Protein AF-A0A6L6C027-F1 (afdb_monomer_lite)

Structure (mmCIF, N/CA/C/O backbone):
data_AF-A0A6L6C027-F1
#
_entry.id   AF-A0A6L6C027-F1
#
loop_
_atom_site.group_PDB
_atom_site.id
_atom_site.type_symbol
_atom_site.label_atom_id
_atom_site.label_alt_id
_atom_site.label_comp_id
_atom_site.label_asym_id
_atom_site.label_entity_id
_atom_site.label_seq_id
_atom_site.pdbx_PDB_ins_code
_atom_site.Cartn_x
_atom_site.Cartn_y
_atom_site.Cartn_z
_atom_site.occupancy
_atom_site.B_iso_or_equiv
_atom_site.auth_seq_id
_atom_site.auth_comp_id
_atom_site.auth_asym_id
_atom_site.auth_atom_id
_atom_site.pdbx_PDB_model_num
ATOM 1 N N . MET A 1 1 ? -13.500 35.083 11.588 1.00 41.56 1 MET A N 1
ATOM 2 C CA . MET A 1 1 ? -12.370 34.279 12.114 1.00 41.56 1 MET A CA 1
ATOM 3 C C . MET A 1 1 ? -12.881 33.233 13.126 1.00 41.56 1 MET A C 1
ATOM 5 O O . MET A 1 1 ? -12.477 33.241 14.279 1.00 41.56 1 MET A O 1
ATOM 9 N N . HIS A 1 2 ? -13.824 32.365 12.718 1.00 42.25 2 HIS A N 1
ATOM 10 C CA . HIS A 1 2 ? -14.551 31.454 13.632 1.00 42.25 2 HIS A CA 1
ATOM 11 C C . HIS A 1 2 ? -14.808 30.037 13.065 1.00 42.25 2 HIS A C 1
ATOM 13 O O . HIS A 1 2 ? -15.575 29.284 13.647 1.00 42.25 2 HIS A O 1
ATOM 19 N N . SER A 1 3 ? -14.167 29.656 11.950 1.00 50.12 3 SER A N 1
ATOM 20 C CA . SER A 1 3 ? -14.476 28.407 11.220 1.00 50.12 3 SER A CA 1
ATOM 21 C C . SER A 1 3 ? -13.482 27.258 11.442 1.00 50.12 3 SER A C 1
ATOM 23 O O . SER A 1 3 ? -13.809 26.115 11.174 1.00 50.12 3 SER A O 1
ATOM 25 N N . THR A 1 4 ? -12.265 27.511 11.931 1.00 47.22 4 THR A N 1
ATOM 26 C CA . THR A 1 4 ? -11.200 26.482 11.962 1.00 47.22 4 THR A CA 1
ATOM 27 C C . THR A 1 4 ? -11.317 25.487 13.123 1.00 47.22 4 THR A C 1
ATOM 29 O O . THR A 1 4 ? -10.720 24.408 13.089 1.00 47.22 4 THR A O 1
ATOM 32 N N . ARG A 1 5 ? -12.088 25.831 14.165 1.00 48.97 5 ARG A N 1
ATOM 33 C CA . ARG A 1 5 ? -12.248 24.998 15.368 1.00 48.97 5 ARG A CA 1
ATOM 34 C C . ARG A 1 5 ? -13.194 23.811 15.175 1.00 48.97 5 ARG A C 1
ATOM 36 O O . ARG A 1 5 ? -12.961 22.787 15.814 1.00 48.97 5 ARG A O 1
ATOM 43 N N . SER A 1 6 ? -14.222 23.917 14.325 1.00 54.50 6 SER A N 1
ATOM 44 C CA . SER A 1 6 ? -15.095 22.770 14.019 1.00 54.50 6 SER A CA 1
ATOM 45 C C . SER A 1 6 ? -14.362 21.757 13.148 1.00 54.50 6 SER A C 1
ATOM 47 O O . SER A 1 6 ? -14.307 20.592 13.513 1.00 54.50 6 SER A O 1
ATOM 49 N N . ASP A 1 7 ? -13.668 22.211 12.100 1.00 54.50 7 ASP A N 1
ATOM 50 C CA . ASP A 1 7 ? -13.011 21.325 11.127 1.00 54.50 7 ASP A CA 1
ATOM 51 C C . ASP A 1 7 ? -11.933 20.435 11.763 1.00 54.50 7 ASP A C 1
ATOM 53 O O . ASP A 1 7 ? -11.817 19.247 11.459 1.00 54.50 7 ASP A O 1
ATOM 57 N N . THR A 1 8 ? -11.164 20.993 12.703 1.00 52.53 8 THR A N 1
ATOM 58 C CA . THR A 1 8 ? -10.132 20.239 13.433 1.00 52.53 8 THR A CA 1
ATOM 59 C C . THR A 1 8 ? -10.760 19.202 14.365 1.00 52.53 8 THR A C 1
ATOM 61 O O . THR A 1 8 ? -10.280 18.071 14.456 1.00 52.53 8 THR A O 1
ATOM 64 N N . ARG A 1 9 ? -11.857 19.557 15.044 1.00 50.53 9 ARG A N 1
ATOM 65 C CA . ARG A 1 9 ? -12.589 18.638 15.923 1.00 50.53 9 ARG A CA 1
ATOM 66 C C . ARG A 1 9 ? -13.281 17.533 15.136 1.00 50.53 9 ARG A C 1
ATOM 68 O O . ARG A 1 9 ? -13.176 16.382 15.543 1.00 50.53 9 ARG A O 1
ATOM 75 N N . ASP A 1 10 ? -13.884 17.839 13.997 1.00 51.81 10 ASP A N 1
ATOM 76 C CA . ASP A 1 10 ? -14.548 16.861 13.130 1.00 51.81 10 ASP A CA 1
ATOM 77 C C . ASP A 1 10 ? -13.537 15.897 12.487 1.00 51.81 10 ASP A C 1
ATOM 79 O O . ASP A 1 10 ? -13.780 14.688 12.412 1.00 51.81 10 ASP A O 1
ATOM 83 N N . PHE A 1 11 ? -12.343 16.391 12.135 1.00 55.56 11 PHE A N 1
ATOM 84 C CA . PHE A 1 11 ? -11.210 15.560 11.719 1.00 55.56 11 PHE A CA 1
ATOM 85 C C . PHE A 1 11 ? -10.722 14.627 12.843 1.00 55.56 11 PHE A C 1
ATOM 87 O O . PHE A 1 11 ? -10.539 13.432 12.608 1.00 55.56 11 PHE A O 1
ATOM 94 N N . ILE A 1 12 ? -10.560 15.131 14.074 1.00 54.44 12 ILE A N 1
ATOM 95 C CA . ILE A 1 12 ? -10.152 14.326 15.246 1.00 54.44 12 ILE A CA 1
ATOM 96 C C . ILE A 1 12 ? -11.221 13.283 15.603 1.00 54.44 12 ILE A C 1
ATOM 98 O O . ILE A 1 12 ? -10.906 12.138 15.940 1.00 54.44 12 ILE A O 1
ATOM 102 N N . LEU A 1 13 ? -12.495 13.671 15.539 1.00 52.34 13 LEU A N 1
ATOM 103 C CA . LEU A 1 13 ? -13.632 12.812 15.851 1.00 52.34 13 LEU A CA 1
ATOM 104 C C . LEU A 1 13 ? -13.954 11.836 14.718 1.00 52.34 13 LEU A C 1
ATOM 106 O O . LEU A 1 13 ? -14.661 10.851 14.959 1.00 52.34 13 LEU A O 1
ATOM 110 N N . MET A 1 14 ? -13.388 12.039 13.520 1.00 55.97 14 MET A N 1
ATOM 111 C CA . MET A 1 14 ? -13.636 11.207 12.341 1.00 55.97 14 MET A CA 1
ATOM 112 C C . MET A 1 14 ? -15.150 11.071 12.068 1.00 55.97 14 MET A C 1
ATOM 114 O O . MET A 1 14 ? -15.641 10.002 11.694 1.00 55.97 14 MET A O 1
ATOM 118 N N . ALA A 1 15 ? -15.906 12.140 12.322 1.00 48.41 15 ALA A N 1
ATOM 119 C CA . ALA A 1 15 ? -17.362 12.179 12.255 1.00 48.41 15 ALA A CA 1
ATOM 120 C C . ALA A 1 15 ? -17.793 13.405 11.442 1.00 48.41 15 ALA A C 1
ATOM 122 O O . ALA A 1 15 ? -17.259 14.489 11.642 1.00 48.41 15 ALA A O 1
ATOM 123 N N . GLY A 1 16 ? -18.707 13.215 10.487 1.00 45.06 16 GLY A N 1
ATOM 124 C CA . GLY A 1 16 ? -19.253 14.310 9.687 1.00 45.06 16 GLY A CA 1
ATOM 125 C C . GLY A 1 16 ? -20.405 15.053 10.378 1.00 45.06 16 GLY A C 1
ATOM 126 O O . GLY A 1 16 ? -21.041 14.479 11.267 1.00 45.06 16 GLY A O 1
ATOM 127 N N . PRO A 1 17 ? -20.706 16.290 9.935 1.00 38.91 17 PRO A N 1
ATOM 128 C CA . PRO A 1 17 ? -21.705 17.170 10.552 1.00 38.91 17 PRO A CA 1
ATOM 129 C C . PRO A 1 17 ? -23.156 16.645 10.498 1.00 38.91 17 PRO A C 1
ATOM 131 O O . PRO A 1 17 ? -23.936 16.969 11.386 1.00 38.91 17 PRO A O 1
ATOM 134 N N . ASP A 1 18 ? -23.504 15.768 9.546 1.00 41.94 18 ASP A N 1
ATOM 135 C CA . ASP A 1 18 ? -24.876 15.246 9.355 1.00 41.94 18 ASP A CA 1
ATOM 136 C C . ASP A 1 18 ? -25.069 13.776 9.802 1.00 41.94 18 ASP A C 1
ATOM 138 O O . ASP A 1 18 ? -25.972 13.074 9.342 1.00 41.94 18 ASP A O 1
ATOM 142 N N . GLY A 1 19 ? -24.208 13.255 10.682 1.00 45.62 19 GLY A N 1
ATOM 143 C CA . GLY A 1 19 ? -24.242 11.853 11.127 1.00 45.62 19 GLY A CA 1
ATOM 144 C C . GLY A 1 19 ? -23.158 10.968 10.488 1.00 45.62 19 GLY A C 1
ATOM 145 O O . GLY A 1 19 ? -22.244 11.461 9.824 1.00 45.62 19 GLY A O 1
ATOM 146 N N . PRO A 1 20 ? -23.170 9.637 10.728 1.00 40.03 20 PRO A N 1
ATOM 147 C CA . PRO A 1 20 ? -21.962 8.818 10.746 1.00 40.03 20 PRO A CA 1
ATOM 148 C C . PRO A 1 20 ? -21.551 8.371 9.338 1.00 40.03 20 PRO A C 1
ATOM 150 O O . PRO A 1 20 ? -21.636 7.198 8.976 1.00 40.03 20 PRO A O 1
ATOM 153 N N . ARG A 1 21 ? -21.039 9.304 8.539 1.00 42.03 21 ARG A N 1
ATOM 154 C CA . ARG A 1 21 ? -20.130 9.042 7.418 1.00 42.03 21 ARG A CA 1
ATOM 155 C C . ARG A 1 21 ? -18.770 9.601 7.814 1.00 42.03 21 ARG A C 1
ATOM 157 O O . ARG A 1 21 ? -18.699 10.611 8.498 1.00 42.03 21 ARG A O 1
ATOM 164 N N . LEU A 1 22 ? -17.688 8.896 7.469 1.00 48.53 22 LEU A N 1
ATOM 165 C CA . LEU A 1 22 ? -16.382 9.552 7.499 1.00 48.53 22 LEU A CA 1
ATOM 166 C C . LEU A 1 22 ? -16.471 10.580 6.374 1.00 48.53 22 LEU A C 1
ATOM 168 O O . LEU A 1 22 ? -16.711 10.143 5.242 1.00 48.53 22 LEU A O 1
ATOM 172 N N . PRO A 1 23 ? -16.352 11.888 6.638 1.00 51.34 23 PRO A N 1
ATOM 173 C CA . PRO A 1 23 ? -16.135 12.828 5.554 1.00 51.34 23 PRO A C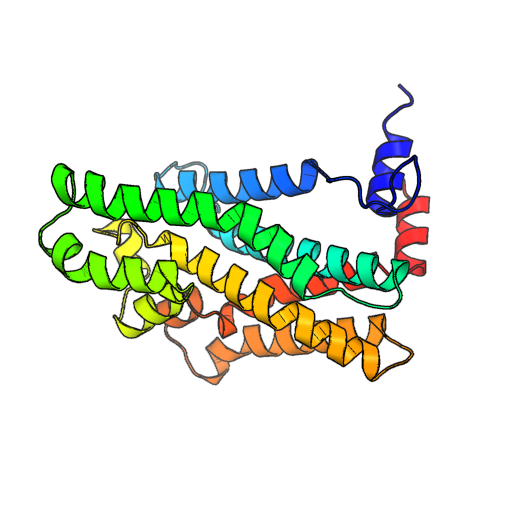A 1
ATOM 174 C C . PRO A 1 23 ? -14.930 12.320 4.764 1.00 51.34 23 PRO A C 1
ATOM 176 O O . PRO A 1 23 ? -13.951 11.867 5.365 1.00 51.34 23 PRO A O 1
ATOM 179 N N . ALA A 1 24 ? -15.003 12.328 3.431 1.00 58.16 24 ALA A N 1
ATOM 180 C CA . ALA A 1 24 ? -13.783 12.201 2.646 1.00 58.16 24 ALA A CA 1
ATOM 181 C C . ALA A 1 24 ? -12.855 13.300 3.158 1.00 58.16 24 ALA A C 1
ATOM 183 O O . ALA A 1 24 ? -13.252 14.459 3.127 1.00 58.16 24 ALA A O 1
ATOM 184 N N . VAL A 1 25 ? -11.707 12.937 3.732 1.00 69.00 25 VAL A N 1
ATOM 185 C CA . VAL A 1 25 ? -10.784 13.913 4.306 1.00 69.00 25 VAL A CA 1
ATOM 186 C C . VAL A 1 25 ? -9.826 14.310 3.192 1.00 69.00 25 VAL A C 1
ATOM 188 O O . VAL A 1 25 ? -8.825 13.616 2.990 1.00 69.00 25 VAL A O 1
ATOM 191 N N . PRO A 1 26 ? -10.090 15.404 2.453 1.00 76.12 26 PRO A N 1
ATOM 192 C CA . PRO A 1 26 ? -9.360 15.684 1.222 1.00 76.12 26 PRO A CA 1
ATOM 193 C C . PRO A 1 26 ? -7.886 15.977 1.518 1.00 76.12 26 PRO A C 1
ATOM 195 O O . PRO A 1 26 ? -7.024 15.736 0.684 1.00 76.12 26 PRO A O 1
ATOM 198 N N . ALA A 1 27 ? -7.581 16.420 2.744 1.00 80.50 27 ALA A N 1
ATOM 199 C CA . ALA A 1 27 ? -6.221 16.621 3.223 1.00 80.50 27 ALA A CA 1
ATOM 200 C C . ALA A 1 27 ? -5.378 15.332 3.209 1.00 80.50 27 ALA A C 1
ATOM 202 O O . ALA A 1 27 ? -4.199 15.389 2.871 1.00 80.50 27 ALA A O 1
ATOM 203 N N . LEU A 1 28 ? -5.956 14.166 3.530 1.00 82.44 28 LEU A N 1
ATOM 204 C CA . LEU A 1 28 ? -5.217 12.896 3.499 1.00 82.44 28 LEU A CA 1
ATOM 205 C C . LEU A 1 28 ? -4.931 12.449 2.062 1.00 82.44 28 LEU A C 1
ATOM 207 O O . LEU A 1 28 ? -3.835 11.967 1.780 1.00 82.44 28 LEU A O 1
ATOM 211 N N . ASP A 1 29 ? -5.880 12.651 1.149 1.00 83.69 29 ASP A N 1
ATOM 212 C CA . ASP A 1 29 ? -5.658 12.398 -0.276 1.00 83.69 29 ASP A CA 1
ATOM 213 C C . ASP A 1 29 ? -4.636 13.384 -0.865 1.00 83.69 29 ASP A C 1
ATOM 215 O O . ASP A 1 29 ? -3.760 12.977 -1.628 1.00 83.69 29 ASP A O 1
ATOM 219 N N . GLY A 1 30 ? -4.659 14.648 -0.431 1.00 87.12 30 GLY A N 1
ATOM 220 C CA . GLY A 1 30 ? -3.643 15.649 -0.760 1.00 87.12 30 GLY A CA 1
ATOM 221 C C . GLY A 1 30 ? -2.245 15.250 -0.282 1.00 87.12 30 GLY A C 1
ATOM 222 O O . GLY A 1 30 ? -1.295 15.318 -1.055 1.00 87.12 30 GLY A O 1
ATOM 223 N N . LEU A 1 31 ? -2.111 14.750 0.952 1.00 88.50 31 LEU A N 1
ATOM 224 C CA . LEU A 1 31 ? -0.838 14.238 1.478 1.00 88.50 31 LEU A CA 1
ATOM 225 C C . LEU A 1 31 ? -0.323 13.028 0.688 1.00 88.50 31 LEU A C 1
ATOM 227 O O . LEU A 1 31 ? 0.875 12.940 0.424 1.00 88.50 31 LEU A O 1
ATOM 231 N N . ARG A 1 32 ? -1.208 12.118 0.263 1.00 88.25 32 ARG A N 1
ATOM 232 C CA . ARG A 1 32 ? -0.835 11.002 -0.623 1.00 88.25 32 ARG A CA 1
ATOM 233 C C . ARG A 1 32 ? -0.376 11.507 -1.990 1.00 88.25 32 ARG A C 1
ATOM 235 O O . ARG A 1 32 ? 0.630 11.025 -2.498 1.00 88.25 32 ARG A O 1
ATOM 242 N N . GLY A 1 33 ? -1.066 12.499 -2.554 1.00 89.56 33 GLY A N 1
ATOM 243 C CA . GLY A 1 33 ? -0.667 13.158 -3.799 1.00 89.56 33 GLY A CA 1
ATOM 244 C C . GLY A 1 33 ? 0.708 13.823 -3.694 1.00 89.56 33 GLY A C 1
ATOM 245 O O . GLY A 1 33 ? 1.549 13.623 -4.565 1.00 89.56 33 GLY A O 1
ATOM 246 N N . LEU A 1 34 ? 0.976 14.535 -2.595 1.00 91.62 34 LEU A N 1
ATOM 247 C CA . LEU A 1 34 ? 2.289 15.126 -2.312 1.00 91.62 34 LEU A CA 1
ATOM 248 C C . LEU A 1 34 ? 3.380 14.062 -2.162 1.00 91.62 34 LEU A C 1
ATOM 250 O O . LEU A 1 34 ? 4.482 14.246 -2.670 1.00 91.62 34 LEU A O 1
ATOM 254 N N . ALA A 1 35 ? 3.074 12.940 -1.510 1.00 91.56 35 ALA A N 1
ATOM 255 C CA . ALA A 1 35 ? 4.005 11.827 -1.376 1.00 91.56 35 ALA A CA 1
ATOM 256 C C . ALA A 1 35 ? 4.380 11.231 -2.746 1.00 91.56 35 ALA A C 1
ATOM 258 O O . ALA A 1 35 ? 5.559 11.022 -3.016 1.00 91.56 35 ALA A O 1
ATOM 259 N N . VAL A 1 36 ? 3.404 11.034 -3.641 1.00 90.12 36 VAL A N 1
ATOM 260 C CA . VAL A 1 36 ? 3.652 10.581 -5.022 1.00 90.12 36 VAL A CA 1
ATOM 261 C C . VAL A 1 36 ? 4.441 11.625 -5.815 1.00 90.12 36 VAL A C 1
ATOM 263 O O . VAL A 1 36 ? 5.423 11.280 -6.469 1.00 90.12 36 VAL A O 1
ATOM 266 N N . ALA A 1 37 ? 4.070 12.905 -5.724 1.00 90.94 37 ALA A N 1
ATOM 267 C CA . ALA A 1 37 ? 4.783 13.986 -6.401 1.00 90.94 37 ALA A CA 1
ATOM 268 C C . ALA A 1 37 ? 6.254 14.057 -5.962 1.00 90.94 37 ALA A C 1
ATOM 270 O O . ALA A 1 37 ? 7.141 14.208 -6.799 1.00 90.94 37 ALA A O 1
ATOM 271 N N . ALA A 1 38 ? 6.528 13.875 -4.668 1.00 89.50 38 ALA A N 1
ATOM 272 C CA . ALA A 1 38 ? 7.886 13.838 -4.146 1.00 89.50 38 ALA A CA 1
ATOM 273 C C . ALA A 1 38 ? 8.714 12.681 -4.735 1.00 89.50 38 ALA A C 1
ATOM 275 O O . ALA A 1 38 ? 9.882 12.884 -5.063 1.00 89.50 38 ALA A O 1
ATOM 276 N N . VAL A 1 39 ? 8.110 11.501 -4.920 1.00 88.62 39 VAL A N 1
ATOM 277 C CA . VAL A 1 39 ? 8.762 10.349 -5.569 1.00 88.62 39 VAL A CA 1
ATOM 278 C C . VAL A 1 39 ? 9.073 10.653 -7.031 1.00 88.62 39 VAL A C 1
ATOM 280 O O . VAL A 1 39 ? 10.190 10.395 -7.474 1.00 88.62 39 VAL A O 1
ATOM 283 N N . VAL A 1 40 ? 8.117 11.218 -7.774 1.00 88.69 40 VAL A N 1
ATOM 284 C CA . VAL A 1 40 ? 8.306 11.559 -9.194 1.00 88.69 40 VAL A CA 1
ATOM 285 C C . VAL A 1 40 ? 9.420 12.589 -9.359 1.00 88.69 40 VAL A C 1
ATOM 287 O O . VAL A 1 40 ? 10.326 12.384 -10.160 1.00 88.69 40 VAL A O 1
ATOM 290 N N . LEU A 1 41 ? 9.403 13.666 -8.569 1.00 89.44 41 LEU A N 1
ATOM 291 C CA . LEU A 1 41 ? 10.427 14.713 -8.633 1.00 89.44 41 LEU A CA 1
ATOM 292 C C . LEU A 1 41 ? 11.817 14.200 -8.237 1.00 89.44 41 LEU A C 1
ATOM 294 O O . LEU A 1 41 ? 12.811 14.634 -8.815 1.00 89.44 41 LEU A O 1
ATOM 298 N N . TYR A 1 42 ? 11.891 13.268 -7.284 1.00 86.25 42 TYR A N 1
ATOM 299 C CA . TYR A 1 42 ? 13.146 12.613 -6.915 1.00 86.25 42 TYR A CA 1
ATOM 300 C C . TYR A 1 42 ? 13.732 11.793 -8.068 1.00 86.25 42 TYR A C 1
ATOM 302 O O . TYR A 1 42 ? 14.916 11.927 -8.361 1.00 86.25 42 TYR A O 1
ATOM 310 N N . HIS A 1 43 ? 12.908 11.003 -8.762 1.00 84.88 43 HIS A N 1
ATOM 311 C CA . HIS A 1 43 ? 13.360 10.226 -9.924 1.00 84.88 43 HIS A CA 1
ATOM 312 C C . HIS A 1 43 ? 13.626 11.097 -11.159 1.00 84.88 43 HIS A C 1
ATOM 314 O O . HIS A 1 43 ? 14.397 10.703 -12.023 1.00 84.88 43 HIS A O 1
ATOM 320 N N . ALA A 1 44 ? 13.043 12.296 -11.228 1.00 85.69 44 ALA A N 1
ATOM 321 C CA . ALA A 1 44 ? 13.352 13.301 -12.244 1.00 85.69 44 ALA A CA 1
ATOM 322 C C . ALA A 1 44 ? 14.620 14.129 -11.927 1.00 85.69 44 ALA A C 1
ATOM 324 O O . ALA A 1 44 ? 14.832 15.177 -12.530 1.00 85.69 44 ALA A O 1
ATOM 325 N N . GLU A 1 45 ? 15.437 13.693 -10.960 1.00 83.06 45 GLU A N 1
ATOM 326 C CA . GLU A 1 45 ? 16.721 14.301 -10.575 1.00 83.06 45 GLU A CA 1
ATOM 327 C C . GLU A 1 45 ? 16.640 15.774 -10.117 1.00 83.06 45 GLU A C 1
ATOM 329 O O . GLU A 1 45 ? 17.617 16.531 -10.169 1.00 83.06 45 GLU A O 1
ATOM 334 N N . PHE A 1 46 ? 15.488 16.209 -9.590 1.00 83.62 46 PHE A N 1
ATOM 335 C CA . PHE A 1 46 ? 15.369 17.549 -9.012 1.00 83.62 46 PHE A CA 1
ATOM 336 C C . PHE A 1 46 ? 16.181 17.659 -7.713 1.00 83.62 46 PHE A C 1
ATOM 338 O O . PHE A 1 46 ? 15.825 17.091 -6.680 1.00 83.62 46 PHE A O 1
ATOM 345 N N . LYS A 1 47 ? 17.234 18.488 -7.737 1.00 77.12 47 LYS A N 1
ATOM 346 C CA . LYS A 1 47 ? 18.215 18.668 -6.643 1.00 77.12 47 LYS A CA 1
ATOM 347 C C . LYS A 1 47 ? 17.622 19.010 -5.267 1.00 77.12 47 LYS A C 1
ATOM 349 O O . LYS A 1 47 ? 18.264 18.764 -4.253 1.00 77.12 47 LYS A O 1
ATOM 354 N N . VAL A 1 48 ? 16.418 19.583 -5.216 1.00 79.44 48 VAL A N 1
ATOM 355 C CA . VAL A 1 48 ? 15.747 19.984 -3.964 1.00 79.44 48 VAL A CA 1
ATOM 356 C C . VAL A 1 48 ? 15.121 18.783 -3.232 1.00 79.44 48 VAL A C 1
ATOM 358 O O . VAL A 1 48 ? 14.886 18.843 -2.029 1.00 79.44 48 VAL A O 1
ATOM 361 N N . MET A 1 49 ? 14.895 17.658 -3.917 1.00 81.12 49 MET A N 1
ATOM 362 C CA . MET A 1 49 ? 14.101 16.533 -3.406 1.00 81.12 49 MET A CA 1
ATOM 363 C C . MET A 1 49 ? 14.936 15.376 -2.844 1.00 81.12 49 MET A C 1
ATOM 365 O O . MET A 1 49 ? 14.592 14.217 -3.040 1.00 81.12 49 MET A O 1
ATOM 369 N N . ILE A 1 50 ? 15.994 15.666 -2.079 1.00 75.19 50 ILE A N 1
ATOM 370 C CA . ILE A 1 50 ? 16.947 14.674 -1.523 1.00 75.19 50 ILE A CA 1
ATOM 371 C C . ILE A 1 50 ? 16.251 13.538 -0.730 1.00 75.19 50 ILE A C 1
ATOM 373 O O . ILE A 1 50 ? 16.738 12.411 -0.696 1.00 75.19 50 ILE A O 1
ATOM 377 N N . GLY A 1 51 ? 15.087 13.811 -0.124 1.00 80.00 51 GLY A N 1
ATOM 378 C CA . GLY A 1 51 ? 14.285 12.844 0.641 1.00 80.00 51 GLY A CA 1
ATOM 379 C C . GLY A 1 51 ? 13.058 12.268 -0.078 1.00 80.00 51 GLY A C 1
ATOM 380 O O . GLY A 1 51 ? 12.243 11.619 0.572 1.00 80.00 51 GLY A O 1
ATOM 381 N N . GLY A 1 52 ? 12.870 12.509 -1.380 1.00 79.62 52 GLY A N 1
ATOM 382 C CA . GLY A 1 52 ? 11.626 12.142 -2.075 1.00 79.62 52 GLY A CA 1
ATOM 383 C C . GLY A 1 52 ? 11.338 10.636 -2.131 1.00 79.62 52 GLY A C 1
ATOM 384 O O . GLY A 1 52 ? 10.176 10.242 -2.224 1.00 79.62 52 GLY A O 1
ATOM 385 N N . TYR A 1 53 ? 12.353 9.785 -1.948 1.00 79.94 53 TYR A N 1
ATOM 386 C CA . TYR A 1 53 ? 12.182 8.335 -1.789 1.00 79.94 53 TYR A CA 1
ATOM 387 C C . TYR A 1 53 ? 11.314 7.952 -0.571 1.00 79.94 53 TYR A C 1
ATOM 389 O O . TYR A 1 53 ? 10.630 6.928 -0.601 1.00 79.94 53 TYR A O 1
ATOM 397 N N . LEU A 1 54 ? 11.260 8.793 0.475 1.00 87.94 54 LEU A N 1
ATOM 398 C CA . LEU A 1 54 ? 10.376 8.601 1.637 1.00 87.94 54 LEU A CA 1
ATOM 399 C C . LEU A 1 54 ? 8.889 8.752 1.284 1.00 87.94 54 LEU A C 1
ATOM 401 O O . LEU A 1 54 ? 8.021 8.388 2.084 1.00 87.94 54 LEU A O 1
ATOM 405 N N . GLY A 1 55 ? 8.574 9.273 0.095 1.00 91.00 55 GLY A N 1
ATOM 406 C CA . GLY A 1 55 ? 7.203 9.401 -0.380 1.00 91.00 55 GLY A CA 1
ATOM 407 C C . GLY A 1 55 ? 6.493 8.049 -0.471 1.00 91.00 55 GLY A C 1
ATOM 408 O O . GLY A 1 55 ? 5.345 7.949 -0.047 1.00 91.00 55 GLY A O 1
ATOM 409 N N . VAL A 1 56 ? 7.179 6.976 -0.883 1.00 92.25 56 VAL A N 1
ATOM 410 C CA . VAL A 1 56 ? 6.577 5.627 -0.912 1.00 92.25 56 VAL A CA 1
ATOM 411 C C . VAL A 1 56 ? 6.208 5.165 0.500 1.00 92.25 56 VAL A C 1
ATOM 413 O O . VAL A 1 56 ? 5.077 4.748 0.742 1.00 92.25 56 VAL A O 1
ATOM 416 N N . SER A 1 57 ? 7.122 5.320 1.462 1.00 94.69 57 SER A N 1
ATOM 417 C CA . SER A 1 57 ? 6.874 4.952 2.862 1.00 94.69 57 SER A CA 1
ATOM 418 C C . SER A 1 57 ? 5.747 5.761 3.501 1.00 94.69 57 SER A C 1
ATOM 420 O O . SER A 1 57 ? 4.916 5.226 4.241 1.00 94.69 57 SER A O 1
ATOM 422 N N . THR A 1 58 ? 5.672 7.050 3.172 1.00 94.12 58 THR A N 1
ATOM 423 C CA . THR A 1 58 ? 4.578 7.929 3.597 1.00 94.12 58 THR A CA 1
ATOM 424 C C . THR A 1 58 ? 3.252 7.459 3.002 1.00 94.12 58 THR A C 1
ATOM 426 O O . THR A 1 58 ? 2.262 7.322 3.721 1.00 94.12 58 THR A O 1
ATOM 429 N N . PHE A 1 59 ? 3.231 7.143 1.707 1.00 94.50 59 PHE A N 1
ATOM 430 C CA . PHE A 1 59 ? 2.048 6.653 1.011 1.00 94.50 59 PHE A CA 1
ATOM 431 C C . PHE A 1 59 ? 1.543 5.321 1.590 1.00 94.50 59 PHE A C 1
ATOM 433 O O . PHE A 1 59 ? 0.345 5.186 1.848 1.00 94.50 59 PHE A O 1
ATOM 440 N N . PHE A 1 60 ? 2.432 4.365 1.870 1.00 96.75 60 PHE A N 1
ATOM 441 C CA . PHE A 1 60 ? 2.088 3.096 2.525 1.00 96.75 60 PHE A CA 1
ATOM 442 C C . PHE A 1 60 ? 1.543 3.298 3.937 1.00 96.75 60 PHE A C 1
ATOM 444 O O . PHE A 1 60 ? 0.485 2.761 4.270 1.00 96.75 60 PHE A O 1
ATOM 451 N N . THR A 1 61 ? 2.188 4.142 4.740 1.00 97.06 61 THR A N 1
ATOM 452 C CA . THR A 1 61 ? 1.720 4.446 6.100 1.00 97.06 61 THR A CA 1
ATOM 453 C C . THR A 1 61 ? 0.325 5.080 6.084 1.00 97.06 61 THR A C 1
ATOM 455 O O . THR A 1 61 ? -0.568 4.652 6.819 1.00 97.06 61 THR A O 1
ATOM 458 N N . LEU A 1 62 ? 0.090 6.056 5.200 1.00 94.50 62 LEU A N 1
ATOM 459 C CA . LEU A 1 62 ? -1.223 6.688 5.035 1.00 94.50 62 LEU A CA 1
ATOM 460 C C . LEU A 1 62 ? -2.284 5.698 4.538 1.00 94.50 62 LEU A C 1
ATOM 462 O O . LEU A 1 62 ? -3.428 5.740 4.996 1.00 94.50 62 LEU A O 1
ATOM 466 N N . SER A 1 63 ? -1.915 4.787 3.639 1.00 94.50 63 SER A N 1
ATOM 467 C CA . SER A 1 63 ? -2.828 3.767 3.115 1.00 94.50 63 SER A CA 1
ATOM 468 C C . SER A 1 63 ? -3.249 2.794 4.214 1.00 94.50 63 SER A C 1
ATOM 470 O O . SER A 1 63 ? -4.444 2.593 4.430 1.00 94.50 63 SER A O 1
ATOM 472 N N . GLY A 1 64 ? -2.297 2.270 4.991 1.00 96.38 64 GLY A N 1
ATOM 473 C CA . GLY A 1 64 ? -2.583 1.404 6.134 1.00 96.38 64 GLY A CA 1
ATOM 474 C C . GLY A 1 64 ? -3.456 2.085 7.190 1.00 96.38 64 GLY A C 1
ATOM 475 O O . GLY A 1 64 ? -4.423 1.494 7.682 1.00 96.38 64 GLY A O 1
ATOM 476 N N . PHE A 1 65 ? -3.188 3.362 7.472 1.00 94.81 65 PHE A N 1
ATOM 477 C CA . PHE A 1 65 ? -4.010 4.190 8.352 1.00 94.81 65 PHE A CA 1
ATOM 478 C C . PHE A 1 65 ? -5.455 4.323 7.854 1.00 94.81 65 PHE A C 1
ATOM 480 O O . PHE A 1 65 ? -6.402 4.061 8.603 1.00 94.81 65 PHE A O 1
ATOM 487 N N . LEU A 1 66 ? -5.640 4.693 6.585 1.00 91.38 66 LEU A N 1
ATOM 488 C CA . LEU A 1 66 ? -6.959 4.923 6.000 1.00 91.38 66 LEU A CA 1
ATOM 489 C C . LEU A 1 66 ? -7.770 3.626 5.904 1.00 91.38 66 LEU A C 1
ATOM 491 O O . LEU A 1 66 ? -8.933 3.598 6.306 1.00 91.38 66 LEU A O 1
ATOM 495 N N . ILE A 1 67 ? -7.154 2.543 5.425 1.00 93.19 67 ILE A N 1
ATOM 496 C CA . ILE A 1 67 ? -7.771 1.213 5.329 1.00 93.19 67 ILE A CA 1
ATOM 497 C C . ILE A 1 67 ? -8.265 0.766 6.707 1.00 93.19 67 ILE A C 1
ATOM 499 O O . ILE A 1 67 ? -9.429 0.393 6.863 1.00 93.19 67 ILE A O 1
ATOM 503 N N . THR A 1 68 ? -7.406 0.859 7.723 1.00 94.56 68 THR A N 1
ATOM 504 C CA . THR A 1 68 ? -7.742 0.453 9.093 1.00 94.56 68 THR A CA 1
ATOM 505 C C . THR A 1 68 ? -8.860 1.310 9.678 1.00 94.56 68 THR A C 1
ATOM 507 O O . THR A 1 68 ? -9.805 0.781 10.260 1.00 94.56 68 THR A O 1
ATOM 510 N N . THR A 1 69 ? -8.802 2.626 9.473 1.00 90.50 69 THR A N 1
ATOM 511 C CA . THR A 1 69 ? -9.832 3.573 9.926 1.00 90.50 69 THR A CA 1
ATOM 512 C C . THR A 1 69 ? -11.192 3.277 9.292 1.00 90.50 69 THR A C 1
ATOM 514 O O . THR A 1 69 ? -12.207 3.250 9.989 1.00 90.50 69 THR A O 1
ATOM 517 N N . LEU A 1 70 ? -11.226 3.006 7.982 1.00 89.62 70 LEU A N 1
ATOM 518 C CA . LEU A 1 70 ? -12.448 2.638 7.264 1.00 89.62 70 LEU A CA 1
ATOM 519 C C . LEU A 1 70 ? -13.074 1.365 7.842 1.00 89.62 70 LEU A C 1
ATOM 521 O O . LEU A 1 70 ? -14.274 1.346 8.107 1.00 89.62 70 LEU A O 1
ATOM 525 N N . LEU A 1 71 ? -12.264 0.332 8.083 1.00 91.88 71 LEU A N 1
ATOM 526 C CA . LEU A 1 71 ? -12.726 -0.948 8.625 1.00 91.88 71 LEU A CA 1
ATOM 527 C C . LEU A 1 71 ? -13.230 -0.817 10.068 1.00 91.88 71 LEU A C 1
ATOM 529 O O . LEU A 1 71 ? -14.294 -1.345 10.391 1.00 91.88 71 LEU A O 1
ATOM 533 N N . ILE A 1 72 ? -12.504 -0.086 10.926 1.00 90.62 72 ILE A N 1
ATOM 534 C CA . ILE A 1 72 ? -12.925 0.185 12.310 1.00 90.62 72 ILE A CA 1
ATOM 535 C C . ILE A 1 72 ? -14.273 0.907 12.315 1.00 90.62 72 ILE A C 1
ATOM 537 O O . ILE A 1 72 ? -15.179 0.507 13.045 1.00 90.62 72 ILE A O 1
ATOM 541 N N . ASN A 1 73 ? -14.426 1.937 11.483 1.00 86.06 73 ASN A N 1
ATOM 542 C CA . ASN A 1 73 ? -15.645 2.738 11.450 1.00 86.06 73 ASN A CA 1
ATOM 543 C C . ASN A 1 73 ? -16.827 1.984 10.827 1.00 86.06 73 ASN A C 1
ATOM 545 O O . ASN A 1 73 ? -17.944 2.115 11.322 1.00 86.06 73 ASN A O 1
ATOM 549 N N . GLU A 1 74 ? -16.609 1.165 9.794 1.00 87.00 74 GLU A N 1
ATOM 550 C CA . GLU A 1 74 ? -17.652 0.292 9.242 1.00 87.00 74 GLU A CA 1
ATOM 551 C C . GLU A 1 74 ? -18.118 -0.730 10.290 1.00 87.00 74 GLU A C 1
ATOM 553 O O . GLU A 1 74 ? -19.318 -0.842 10.548 1.00 87.00 74 GLU A O 1
ATOM 558 N N . SER A 1 75 ? -17.178 -1.388 10.979 1.00 88.50 75 SER A N 1
ATOM 559 C CA . SER A 1 75 ? -17.501 -2.342 12.043 1.00 88.50 75 SER A CA 1
ATOM 560 C C . SER A 1 75 ? -18.211 -1.690 13.229 1.00 88.50 75 SER A C 1
ATOM 562 O O . SER A 1 75 ? -19.101 -2.314 13.804 1.00 88.50 75 SER A O 1
ATOM 564 N N . ALA A 1 76 ? -17.829 -0.471 13.618 1.00 85.00 76 ALA A N 1
ATOM 565 C CA . ALA A 1 76 ? -18.473 0.252 14.712 1.00 85.00 76 ALA A CA 1
ATOM 566 C C . ALA A 1 76 ? -19.922 0.637 14.374 1.00 85.00 76 ALA A C 1
ATOM 568 O O . ALA A 1 76 ? -20.775 0.621 15.256 1.00 85.00 76 ALA A O 1
ATOM 569 N N . ARG A 1 77 ? -20.202 0.951 13.103 1.00 82.38 77 ARG A N 1
ATOM 570 C CA . ARG A 1 77 ? -21.538 1.345 12.626 1.00 82.38 77 ARG A CA 1
ATOM 571 C C . ARG A 1 77 ? -22.464 0.154 12.416 1.00 82.38 77 ARG A C 1
ATOM 573 O O . ARG A 1 77 ? -23.611 0.194 12.838 1.00 82.38 77 ARG A O 1
ATOM 580 N N . ASN A 1 78 ? -21.964 -0.898 11.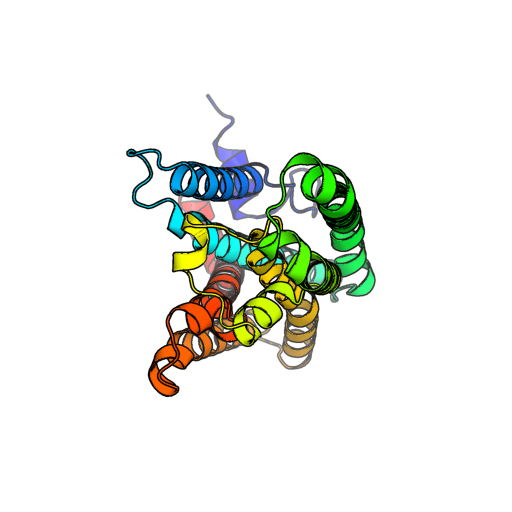774 1.00 86.50 78 ASN A N 1
ATOM 581 C CA . ASN A 1 78 ? -22.795 -1.998 11.279 1.00 86.50 78 ASN A CA 1
ATOM 582 C C . ASN A 1 78 ? -22.658 -3.279 12.118 1.00 86.50 78 ASN A C 1
ATOM 584 O O . ASN A 1 78 ? -23.227 -4.313 11.775 1.00 86.50 78 ASN A O 1
ATOM 588 N N . GLY A 1 79 ? -21.818 -3.267 13.158 1.00 86.44 79 GLY A N 1
ATOM 589 C CA . GLY A 1 79 ? -21.458 -4.454 13.943 1.00 86.44 79 GLY A CA 1
ATOM 590 C C . GLY A 1 79 ? -20.607 -5.487 13.187 1.00 86.44 79 GLY A C 1
ATOM 591 O O . GLY A 1 79 ? -20.143 -6.455 13.789 1.00 86.44 79 GLY A O 1
ATOM 592 N N . SER A 1 80 ? -20.378 -5.289 11.887 1.00 88.69 80 SER A N 1
ATOM 593 C CA . SER A 1 80 ? -19.654 -6.184 10.984 1.00 88.69 80 SER A CA 1
ATOM 594 C C . SER A 1 80 ? -19.044 -5.401 9.814 1.00 88.69 80 SER A C 1
ATOM 596 O O . SER A 1 80 ? -19.340 -4.221 9.630 1.00 88.69 80 SER A O 1
ATOM 598 N N . VAL A 1 81 ? -18.180 -6.053 9.033 1.00 90.75 81 VAL A N 1
ATOM 599 C CA . VAL A 1 81 ? -17.593 -5.494 7.805 1.00 90.75 81 VAL A CA 1
ATOM 600 C C . VAL A 1 81 ? -18.116 -6.281 6.607 1.00 90.75 81 VAL A C 1
ATOM 602 O O . VAL A 1 81 ? -17.974 -7.505 6.557 1.00 90.75 81 VAL A O 1
ATOM 605 N N . ALA A 1 82 ? -18.676 -5.586 5.619 1.00 93.69 82 ALA A N 1
ATOM 606 C CA . ALA A 1 82 ? -19.133 -6.184 4.372 1.00 93.69 82 ALA A CA 1
ATOM 607 C C . ALA A 1 82 ? -17.965 -6.281 3.375 1.00 93.69 82 ALA A C 1
ATOM 609 O O . ALA A 1 82 ? -17.806 -5.429 2.500 1.00 93.69 82 ALA A O 1
ATOM 610 N N . LEU A 1 83 ? -17.146 -7.334 3.496 1.00 95.12 83 LEU A N 1
ATOM 611 C CA . LEU A 1 83 ? -15.902 -7.507 2.725 1.00 95.12 83 LEU A CA 1
ATOM 612 C C . LEU A 1 83 ? -16.087 -7.356 1.205 1.00 95.12 83 LEU A C 1
ATOM 614 O O . LEU A 1 83 ? -15.336 -6.622 0.569 1.00 95.12 83 LEU A O 1
ATOM 618 N N . GLY A 1 84 ? -17.127 -7.964 0.624 1.00 95.88 84 GLY A N 1
ATOM 619 C CA . GLY A 1 84 ? -17.402 -7.841 -0.814 1.00 95.88 84 GLY A CA 1
ATOM 620 C C . GLY A 1 84 ? -17.699 -6.402 -1.250 1.00 95.88 84 GLY A C 1
ATOM 621 O O . GLY A 1 84 ? -17.201 -5.941 -2.276 1.00 95.88 84 GLY A O 1
ATOM 622 N N . ALA A 1 85 ? -18.452 -5.650 -0.442 1.00 92.94 85 ALA A N 1
ATOM 623 C CA . ALA A 1 85 ? -18.715 -4.239 -0.710 1.00 92.94 85 ALA A CA 1
ATOM 624 C C . ALA A 1 85 ? -17.454 -3.384 -0.512 1.00 92.94 85 ALA A C 1
ATOM 626 O O . ALA A 1 85 ? -17.227 -2.446 -1.276 1.00 92.94 85 ALA A O 1
ATOM 627 N N . PHE A 1 86 ? -16.632 -3.711 0.488 1.00 91.88 86 PHE A N 1
ATOM 628 C CA . PHE A 1 86 ? -15.351 -3.062 0.751 1.00 91.88 86 PHE A CA 1
ATOM 629 C C . PHE A 1 86 ? -14.398 -3.206 -0.440 1.00 91.88 86 PHE A C 1
ATOM 631 O O . PHE A 1 86 ? -14.005 -2.197 -1.029 1.00 91.88 86 PHE A O 1
ATOM 638 N N . TRP A 1 87 ? -14.133 -4.441 -0.873 1.00 95.12 87 TRP A N 1
ATOM 639 C CA . TRP A 1 87 ? -13.304 -4.725 -2.043 1.00 95.12 87 TRP A CA 1
ATOM 640 C C . TRP A 1 87 ? -13.883 -4.133 -3.326 1.00 95.12 87 TRP A C 1
ATOM 642 O O . TRP A 1 87 ? -13.181 -3.429 -4.051 1.00 95.12 87 TRP A O 1
ATOM 652 N N . GLY A 1 88 ? -15.184 -4.305 -3.571 1.00 94.56 88 GLY A N 1
ATOM 653 C CA . GLY A 1 88 ? -15.835 -3.799 -4.780 1.00 94.56 88 GLY A CA 1
ATOM 654 C C . GLY A 1 88 ? -15.754 -2.275 -4.945 1.00 94.56 88 GLY A C 1
ATOM 655 O O . GLY A 1 88 ? -15.681 -1.781 -6.071 1.00 94.56 88 GLY A O 1
ATOM 656 N N . ARG A 1 89 ? -15.736 -1.498 -3.850 1.00 91.38 89 ARG A N 1
ATOM 657 C CA . ARG A 1 89 ? -15.519 -0.038 -3.914 1.00 91.38 89 ARG A CA 1
ATOM 658 C C . ARG A 1 89 ? -14.120 0.311 -4.419 1.00 91.38 89 ARG A C 1
ATOM 660 O O . ARG A 1 89 ? -13.992 1.229 -5.223 1.00 91.38 89 ARG A O 1
ATOM 667 N N . ARG A 1 90 ? -13.088 -0.407 -3.967 1.00 90.94 90 ARG A N 1
ATOM 668 C CA . ARG A 1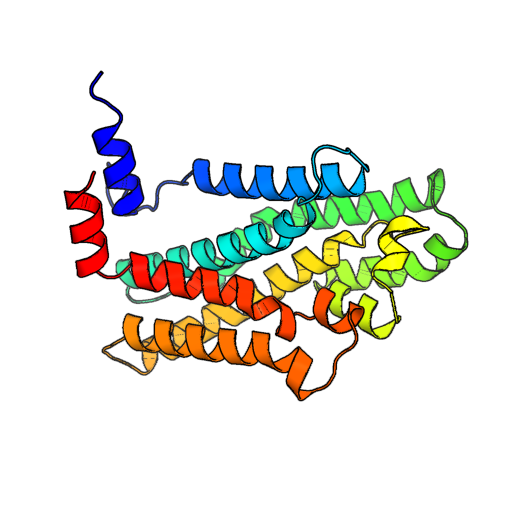 90 ? -11.707 -0.153 -4.391 1.00 90.94 90 ARG A CA 1
ATOM 669 C C . ARG A 1 90 ? -11.455 -0.622 -5.816 1.00 90.94 90 ARG A C 1
ATOM 671 O O . ARG A 1 90 ? -10.955 0.172 -6.607 1.00 90.94 90 ARG A O 1
ATOM 678 N N . PHE A 1 91 ? -11.878 -1.839 -6.163 1.00 92.31 91 PHE A N 1
ATOM 679 C CA . PHE A 1 91 ? -11.702 -2.373 -7.516 1.00 92.31 91 PHE A CA 1
ATOM 680 C C . PHE A 1 91 ? -12.328 -1.458 -8.572 1.00 92.31 91 PHE A C 1
ATOM 682 O O . PHE A 1 91 ? -11.655 -1.075 -9.520 1.00 92.31 91 PHE A O 1
ATOM 689 N N . ARG A 1 92 ? -13.569 -0.988 -8.370 1.00 94.19 92 ARG A N 1
ATOM 690 C CA . ARG A 1 92 ? -14.212 -0.045 -9.309 1.00 94.19 92 ARG A CA 1
ATOM 691 C C . ARG A 1 92 ? -13.497 1.301 -9.434 1.00 94.19 92 ARG A C 1
ATOM 693 O O . ARG A 1 92 ? -13.671 1.976 -10.441 1.00 94.19 92 ARG A O 1
ATOM 700 N N . ARG A 1 93 ? -12.726 1.701 -8.422 1.00 90.81 93 ARG A N 1
ATOM 701 C CA . ARG A 1 93 ? -11.973 2.959 -8.422 1.00 90.81 93 ARG A CA 1
ATOM 702 C C . ARG A 1 93 ? -10.605 2.820 -9.095 1.00 90.81 93 ARG A C 1
ATOM 704 O O . ARG A 1 93 ? -10.189 3.751 -9.770 1.00 90.81 93 ARG A O 1
ATOM 711 N N . LEU A 1 94 ? -9.898 1.707 -8.883 1.00 91.25 94 LEU A N 1
ATOM 712 C CA . LEU A 1 94 ? -8.491 1.553 -9.287 1.00 91.25 94 LEU A CA 1
ATOM 713 C C . LEU A 1 94 ? -8.293 0.692 -10.537 1.00 91.25 94 LEU A C 1
ATOM 715 O O . LEU A 1 94 ? -7.401 0.976 -11.337 1.00 91.25 94 LEU A O 1
ATOM 719 N N . LEU A 1 95 ? -9.128 -0.330 -10.737 1.00 93.50 95 LEU A N 1
ATOM 720 C CA . LEU A 1 95 ? -8.966 -1.277 -11.839 1.00 93.50 95 LEU A CA 1
ATOM 721 C C . LEU A 1 95 ? -9.086 -0.615 -13.227 1.00 93.50 95 LEU A C 1
ATOM 723 O O . LEU A 1 95 ? -8.244 -0.890 -14.075 1.00 93.50 95 LEU A O 1
ATOM 727 N N . PRO A 1 96 ? -10.044 0.302 -13.491 1.00 96.31 96 PRO A N 1
ATOM 728 C CA . PRO A 1 96 ? -10.142 0.925 -14.813 1.00 96.31 96 PRO A CA 1
ATOM 729 C C . PRO A 1 96 ? -8.896 1.738 -15.178 1.00 96.31 96 PRO A C 1
ATOM 731 O O . PRO A 1 96 ? -8.397 1.635 -16.294 1.00 96.31 96 PRO A O 1
ATOM 734 N N . ALA A 1 97 ? -8.374 2.520 -14.229 1.00 95.06 97 ALA A N 1
ATOM 735 C CA . ALA A 1 97 ? -7.207 3.364 -14.458 1.00 95.06 97 ALA A CA 1
ATOM 736 C C . ALA A 1 97 ? -5.925 2.535 -14.626 1.00 95.06 97 ALA A C 1
ATOM 738 O O . ALA A 1 97 ? -5.138 2.806 -15.527 1.00 95.06 97 ALA A O 1
ATOM 739 N N . SER A 1 98 ? -5.727 1.504 -13.797 1.00 94.88 98 SER A N 1
ATOM 740 C CA . SER A 1 98 ? -4.565 0.609 -13.909 1.00 94.88 98 SER A CA 1
ATOM 741 C C . SER A 1 98 ? -4.561 -0.157 -15.231 1.00 94.88 98 SER A C 1
ATOM 743 O O . SER A 1 98 ? -3.557 -0.123 -15.939 1.00 94.88 98 SER A O 1
ATOM 745 N N . LEU A 1 99 ? -5.685 -0.767 -15.623 1.00 96.62 99 LEU A N 1
ATOM 746 C CA . LEU A 1 99 ? -5.791 -1.487 -16.895 1.00 96.62 99 LEU A CA 1
ATOM 747 C C . LEU A 1 99 ? -5.634 -0.563 -18.106 1.00 96.62 99 LEU A C 1
ATOM 749 O O . LEU A 1 99 ? -4.969 -0.943 -19.067 1.00 96.62 99 LEU A O 1
ATOM 753 N N . ALA A 1 100 ? -6.194 0.650 -18.063 1.00 96.94 100 ALA A N 1
ATOM 754 C CA . ALA A 1 100 ? -6.007 1.631 -19.130 1.00 96.94 100 ALA A CA 1
ATOM 755 C C . ALA A 1 100 ? -4.527 2.019 -19.285 1.00 96.94 100 ALA A C 1
ATOM 757 O O . ALA A 1 100 ? -4.014 2.030 -20.403 1.00 96.94 100 ALA A O 1
ATOM 758 N N . THR A 1 101 ? -3.823 2.269 -18.177 1.00 95.44 101 THR A N 1
ATOM 759 C CA . THR A 1 101 ? -2.380 2.551 -18.186 1.00 95.44 101 THR A CA 1
ATOM 760 C C . THR A 1 101 ? -1.582 1.374 -18.743 1.00 95.44 101 THR A C 1
ATOM 762 O O . THR A 1 101 ? -0.740 1.570 -19.616 1.00 95.44 101 THR A O 1
ATOM 765 N N . LEU A 1 102 ? -1.863 0.145 -18.300 1.00 96.44 102 LEU A N 1
ATOM 766 C CA . LEU A 1 102 ? -1.176 -1.054 -18.793 1.00 96.44 102 LEU A CA 1
ATOM 767 C C . LEU A 1 102 ? -1.426 -1.281 -20.288 1.00 96.44 102 LEU A C 1
ATOM 769 O O . LEU A 1 102 ? -0.484 -1.568 -21.023 1.00 96.44 102 LEU A O 1
ATOM 773 N N . ALA A 1 103 ? -2.659 -1.085 -20.763 1.00 95.94 103 ALA A N 1
ATOM 774 C CA . ALA A 1 103 ? -2.990 -1.167 -22.183 1.00 95.94 103 ALA A CA 1
ATOM 775 C C . ALA A 1 103 ? -2.256 -0.093 -23.003 1.00 95.94 103 ALA A C 1
ATOM 777 O O . ALA A 1 103 ? -1.742 -0.381 -24.085 1.00 95.94 103 ALA A O 1
ATOM 778 N N . LEU A 1 104 ? -2.155 1.132 -22.480 1.00 95.06 104 LEU A N 1
ATOM 779 C CA . LEU A 1 104 ? -1.419 2.220 -23.121 1.00 95.06 104 LEU A CA 1
ATOM 780 C C . LEU A 1 104 ? 0.077 1.908 -23.219 1.00 95.06 104 LEU A C 1
ATOM 782 O O . LEU A 1 104 ? 0.686 2.136 -24.261 1.00 95.06 104 LEU A O 1
ATOM 786 N N . VAL A 1 105 ? 0.671 1.349 -22.164 1.00 93.38 105 VAL A N 1
ATOM 787 C CA . VAL A 1 105 ? 2.076 0.924 -22.181 1.00 93.38 105 VAL A CA 1
ATOM 788 C C . VAL A 1 105 ? 2.281 -0.227 -23.172 1.00 93.38 105 VAL A C 1
ATOM 790 O O . VAL A 1 105 ? 3.186 -0.163 -24.004 1.00 93.38 105 VAL A O 1
ATOM 793 N N . ALA A 1 106 ? 1.399 -1.229 -23.162 1.00 92.38 106 ALA A N 1
ATOM 794 C CA . ALA A 1 106 ? 1.460 -2.371 -24.075 1.00 92.38 106 ALA A CA 1
ATOM 795 C C . ALA A 1 106 ? 1.382 -1.967 -25.558 1.00 92.38 106 ALA A C 1
ATOM 797 O O . ALA A 1 106 ? 1.931 -2.655 -26.416 1.00 92.38 106 ALA A O 1
ATOM 798 N N . THR A 1 107 ? 0.677 -0.875 -25.870 1.00 92.12 107 THR A N 1
ATOM 799 C CA . THR A 1 107 ? 0.367 -0.475 -27.252 1.00 92.12 107 THR A CA 1
ATOM 800 C C . THR A 1 107 ? 1.159 0.733 -27.733 1.00 92.12 107 THR A C 1
ATOM 802 O O . THR A 1 107 ? 1.697 0.701 -28.828 1.00 92.12 107 THR A O 1
ATOM 805 N N . LEU A 1 108 ? 1.272 1.810 -26.963 1.00 92.38 108 LEU A N 1
ATOM 806 C CA . LEU A 1 108 ? 1.978 3.009 -27.421 1.00 92.38 108 LEU A CA 1
ATOM 807 C C . LEU A 1 108 ? 3.461 2.949 -27.085 1.00 92.38 108 LEU A C 1
ATOM 809 O O . LEU A 1 108 ? 4.300 3.162 -27.957 1.00 92.38 108 LEU A O 1
ATOM 813 N N . PHE A 1 109 ? 3.803 2.626 -25.837 1.00 89.75 109 PHE A N 1
ATOM 814 C CA . PHE A 1 109 ? 5.205 2.602 -25.418 1.00 89.75 109 PHE A CA 1
ATOM 815 C C . PHE A 1 109 ? 5.987 1.500 -26.147 1.00 89.75 109 PHE A C 1
ATOM 817 O O . PHE A 1 109 ? 7.078 1.759 -26.658 1.00 89.75 109 PHE A O 1
ATOM 824 N N . ALA A 1 110 ? 5.401 0.303 -26.270 1.00 87.19 110 ALA A N 1
ATOM 825 C CA . ALA A 1 110 ? 6.013 -0.827 -26.971 1.00 87.19 110 ALA A CA 1
ATOM 826 C C . ALA A 1 110 ? 6.400 -0.510 -28.429 1.00 87.19 110 ALA A C 1
ATOM 828 O O . ALA A 1 110 ? 7.447 -0.962 -28.901 1.00 87.19 110 ALA A O 1
ATOM 829 N N . TRP A 1 111 ? 5.570 0.276 -29.121 1.00 87.44 111 TRP A N 1
ATOM 830 C CA . TRP A 1 111 ? 5.737 0.598 -30.539 1.00 87.44 111 TRP A CA 1
ATOM 831 C C . TRP A 1 111 ? 6.583 1.847 -30.791 1.00 87.44 111 TRP A C 1
ATOM 833 O O . TRP A 1 111 ? 7.302 1.892 -31.785 1.00 87.44 111 TRP A O 1
ATOM 843 N N . LEU A 1 112 ? 6.506 2.856 -29.919 1.00 91.44 112 LEU A N 1
ATOM 844 C CA . LEU A 1 112 ? 7.104 4.172 -30.173 1.00 91.44 112 LEU A CA 1
ATOM 845 C C . LEU A 1 112 ? 8.445 4.398 -29.467 1.00 91.44 112 LEU A C 1
ATOM 847 O O . LEU A 1 112 ? 9.250 5.185 -29.956 1.00 91.44 112 LEU A O 1
ATOM 851 N N . VAL A 1 113 ? 8.670 3.768 -28.309 1.00 89.44 113 VAL A N 1
ATOM 852 C CA . VAL A 1 113 ? 9.759 4.163 -27.393 1.00 89.44 113 VAL A CA 1
ATOM 853 C C . VAL A 1 113 ? 10.631 2.990 -26.958 1.00 89.44 113 VAL A C 1
ATOM 855 O O . VAL A 1 113 ? 11.837 3.157 -26.809 1.00 89.44 113 VAL A O 1
ATOM 858 N N . ALA A 1 114 ? 10.039 1.814 -26.742 1.00 87.81 114 ALA A N 1
ATOM 859 C CA . ALA A 1 114 ? 10.713 0.707 -26.073 1.00 87.81 114 ALA A CA 1
ATOM 860 C C . ALA A 1 114 ? 12.037 0.296 -26.747 1.00 87.81 114 ALA A C 1
ATOM 862 O O . ALA A 1 114 ? 12.147 0.229 -27.976 1.00 87.81 114 ALA A O 1
ATOM 863 N N . THR A 1 115 ? 13.034 -0.055 -25.938 1.00 89.19 115 THR A N 1
ATOM 864 C CA . THR A 1 115 ? 14.256 -0.714 -26.419 1.00 89.19 115 THR A CA 1
ATOM 865 C C . THR A 1 115 ? 13.986 -2.186 -26.759 1.00 89.19 115 THR A C 1
ATOM 867 O O . THR A 1 115 ? 12.914 -2.727 -26.469 1.00 89.19 115 THR A O 1
ATOM 870 N N . ALA A 1 116 ? 14.944 -2.855 -27.412 1.00 87.75 116 ALA A N 1
ATOM 871 C CA . ALA A 1 116 ? 14.828 -4.286 -27.708 1.00 87.75 116 ALA A CA 1
ATOM 872 C C . ALA A 1 116 ? 14.692 -5.124 -26.424 1.00 87.75 116 ALA A C 1
ATOM 874 O O . ALA A 1 116 ? 13.795 -5.961 -26.343 1.00 87.75 116 ALA A O 1
ATOM 875 N N . ASP A 1 117 ? 15.505 -4.821 -25.410 1.00 85.56 117 ASP A N 1
ATOM 876 C CA . ASP A 1 117 ? 15.485 -5.517 -24.121 1.00 85.56 117 ASP A CA 1
ATOM 877 C C . ASP A 1 117 ? 14.165 -5.292 -23.377 1.00 85.56 117 ASP A C 1
ATOM 879 O O . ASP A 1 117 ? 13.544 -6.245 -22.913 1.00 85.56 117 ASP A O 1
ATOM 883 N N . GLN A 1 118 ? 13.662 -4.050 -23.354 1.00 88.81 118 GLN A N 1
ATOM 884 C CA . GLN A 1 118 ? 12.367 -3.742 -22.740 1.00 88.81 118 GLN A CA 1
ATOM 885 C C . GLN A 1 118 ? 11.227 -4.495 -23.426 1.00 88.81 118 GLN A C 1
ATOM 887 O O . GLN A 1 118 ? 10.355 -5.025 -22.747 1.00 88.81 118 GLN A O 1
ATOM 892 N N . ARG A 1 119 ? 11.216 -4.591 -24.762 1.00 88.88 119 ARG A N 1
ATOM 893 C CA . ARG A 1 119 ? 10.195 -5.385 -25.469 1.00 88.88 119 ARG A CA 1
ATOM 894 C C . ARG A 1 119 ? 10.245 -6.867 -25.102 1.00 88.88 119 ARG A C 1
ATOM 896 O O . ARG A 1 119 ? 9.191 -7.494 -25.056 1.00 88.88 119 ARG A O 1
ATOM 903 N N . ALA A 1 120 ? 11.432 -7.412 -24.844 1.00 88.44 120 ALA A N 1
ATOM 904 C CA . ALA A 1 120 ? 11.599 -8.823 -24.515 1.00 88.44 120 ALA A CA 1
ATOM 905 C C . ALA A 1 120 ? 11.008 -9.192 -23.142 1.00 88.44 120 ALA A C 1
ATOM 907 O O . ALA A 1 120 ? 10.467 -10.286 -22.994 1.00 88.44 120 ALA A O 1
ATOM 908 N N . THR A 1 121 ? 11.064 -8.293 -22.152 1.00 89.50 121 THR A N 1
ATOM 909 C CA . THR A 1 121 ? 10.560 -8.560 -20.789 1.00 89.50 121 THR A CA 1
ATOM 910 C C . THR A 1 121 ? 9.156 -8.011 -20.528 1.00 89.50 121 THR A C 1
ATOM 912 O O . THR A 1 121 ? 8.429 -8.553 -19.696 1.00 89.50 121 THR A O 1
ATOM 915 N N . MET A 1 122 ? 8.728 -6.988 -21.277 1.00 90.62 122 MET A N 1
ATOM 916 C CA . MET A 1 122 ? 7.505 -6.214 -21.018 1.00 90.62 122 MET A CA 1
ATOM 917 C C . MET A 1 122 ? 6.232 -7.051 -20.897 1.00 90.62 122 MET A C 1
ATOM 919 O O . MET A 1 122 ? 5.355 -6.706 -20.109 1.00 90.62 122 MET A O 1
ATOM 923 N N . GLN A 1 123 ? 6.106 -8.148 -21.648 1.00 93.44 123 GLN A N 1
ATOM 924 C CA . GLN A 1 123 ? 4.938 -9.022 -21.524 1.00 93.44 123 GLN A CA 1
ATOM 925 C C . GLN A 1 123 ? 4.823 -9.608 -20.109 1.00 93.44 123 GLN A C 1
ATOM 927 O O . GLN A 1 123 ? 3.733 -9.607 -19.537 1.00 93.44 123 GLN A O 1
ATOM 932 N N . GLY A 1 124 ? 5.935 -10.091 -19.546 1.00 94.62 124 GLY A N 1
ATOM 933 C CA . GLY A 1 124 ? 5.981 -10.633 -18.188 1.00 94.62 124 GLY A CA 1
ATOM 934 C C . GLY A 1 124 ? 5.647 -9.565 -17.153 1.00 94.62 124 GLY A C 1
ATOM 935 O O . GLY A 1 124 ? 4.775 -9.788 -16.311 1.00 94.62 124 GLY A O 1
ATOM 936 N N . ASP A 1 125 ? 6.251 -8.385 -17.298 1.00 94.94 125 ASP A N 1
ATOM 937 C CA . ASP A 1 125 ? 6.042 -7.256 -16.394 1.00 94.94 125 ASP A CA 1
ATOM 938 C C . ASP A 1 125 ? 4.569 -6.828 -16.370 1.00 94.94 125 ASP A C 1
ATOM 940 O O . ASP A 1 125 ? 3.971 -6.703 -15.304 1.00 94.94 125 ASP A O 1
ATOM 944 N N . ILE A 1 126 ? 3.949 -6.668 -17.547 1.00 96.31 126 ILE A N 1
ATOM 945 C CA . ILE A 1 126 ? 2.541 -6.272 -17.672 1.00 96.31 126 ILE A CA 1
ATOM 946 C C . ILE A 1 126 ? 1.622 -7.334 -17.076 1.00 96.31 126 ILE A C 1
ATOM 948 O O . ILE A 1 126 ? 0.710 -6.987 -16.329 1.00 96.31 126 ILE A O 1
ATOM 952 N N . ILE A 1 127 ? 1.845 -8.618 -17.374 1.00 97.31 127 ILE A N 1
ATOM 953 C CA . ILE A 1 127 ? 1.032 -9.704 -16.809 1.00 97.31 127 ILE A CA 1
ATOM 954 C C . ILE A 1 127 ? 1.143 -9.695 -15.282 1.00 97.31 127 ILE A C 1
ATOM 956 O O . ILE A 1 127 ? 0.125 -9.738 -14.591 1.00 97.31 127 ILE A O 1
ATOM 960 N N . ALA A 1 128 ? 2.355 -9.576 -14.741 1.00 97.69 128 ALA A N 1
ATOM 961 C CA . ALA A 1 128 ? 2.561 -9.509 -13.303 1.00 97.69 128 ALA A CA 1
ATOM 962 C C . ALA A 1 128 ? 1.889 -8.275 -12.673 1.00 97.69 128 ALA A C 1
ATOM 964 O O . ALA A 1 128 ? 1.338 -8.376 -11.576 1.00 97.69 128 ALA A O 1
ATOM 965 N N . SER A 1 129 ? 1.877 -7.132 -13.365 1.00 97.38 129 SER A N 1
ATOM 966 C CA . SER A 1 129 ? 1.153 -5.925 -12.950 1.00 97.38 129 SER A CA 1
ATOM 967 C C . SER A 1 129 ? -0.367 -6.091 -12.979 1.00 97.38 129 SER A C 1
ATOM 969 O O . SER A 1 129 ? -1.025 -5.618 -12.061 1.00 97.38 129 SER A O 1
ATOM 971 N N . VAL A 1 130 ? -0.935 -6.775 -13.980 1.00 96.88 130 VAL A N 1
ATOM 972 C CA . VAL A 1 130 ? -2.385 -7.055 -14.054 1.00 96.88 130 VAL A CA 1
ATOM 973 C C . VAL A 1 130 ? -2.853 -7.884 -12.858 1.00 96.88 130 VAL A C 1
ATOM 975 O O . VAL A 1 130 ? -3.950 -7.667 -12.350 1.00 96.88 130 VAL A O 1
ATOM 978 N N . PHE A 1 131 ? -2.033 -8.838 -12.418 1.00 96.81 131 PHE A N 1
ATOM 979 C CA . PHE A 1 131 ? -2.356 -9.729 -11.304 1.00 96.81 131 PHE A CA 1
ATOM 980 C C . PHE A 1 131 ? -1.870 -9.218 -9.941 1.00 96.81 131 PHE A C 1
ATOM 982 O O . PHE A 1 131 ? -1.913 -9.974 -8.973 1.00 96.81 131 PHE A O 1
ATOM 989 N N . ASP A 1 132 ? -1.405 -7.966 -9.851 1.00 96.56 132 ASP A N 1
ATOM 990 C CA . ASP A 1 132 ? -0.888 -7.361 -8.616 1.00 96.56 132 ASP A CA 1
ATOM 991 C C . ASP A 1 132 ? 0.224 -8.196 -7.945 1.00 96.56 132 ASP A C 1
ATOM 993 O O . ASP A 1 132 ? 0.315 -8.299 -6.720 1.00 96.56 132 ASP A O 1
ATOM 997 N N . VAL A 1 133 ? 1.109 -8.790 -8.753 1.00 97.69 133 VAL A N 1
ATOM 998 C CA . VAL A 1 133 ? 2.289 -9.568 -8.315 1.00 97.69 133 VAL A CA 1
ATOM 999 C C . VAL A 1 133 ? 3.605 -9.049 -8.905 1.00 97.69 133 VAL A C 1
ATOM 1001 O O . VAL A 1 133 ? 4.644 -9.700 -8.781 1.00 97.69 133 VAL A O 1
ATOM 1004 N N . ALA A 1 134 ? 3.588 -7.860 -9.517 1.00 96.44 134 ALA A N 1
ATOM 1005 C CA . ALA A 1 134 ? 4.756 -7.226 -10.137 1.00 96.44 134 ALA A CA 1
ATOM 1006 C C . ALA A 1 134 ? 5.965 -7.134 -9.195 1.00 96.44 134 ALA A C 1
ATOM 1008 O O . ALA A 1 134 ? 7.096 -7.374 -9.603 1.00 96.44 134 ALA A O 1
ATOM 1009 N N . ASN A 1 135 ? 5.741 -6.857 -7.910 1.00 96.06 135 ASN A N 1
ATOM 1010 C CA . ASN A 1 135 ? 6.821 -6.758 -6.934 1.00 96.06 135 ASN A CA 1
ATOM 1011 C C . ASN A 1 135 ? 7.593 -8.080 -6.764 1.00 96.06 135 ASN A C 1
ATOM 1013 O O . ASN A 1 135 ? 8.820 -8.077 -6.722 1.00 96.06 135 ASN A O 1
ATOM 1017 N N . TRP A 1 136 ? 6.890 -9.215 -6.736 1.00 96.62 136 TRP A N 1
ATOM 1018 C CA . TRP A 1 136 ? 7.510 -10.540 -6.672 1.00 96.62 136 TRP A CA 1
ATOM 1019 C C . TRP A 1 136 ? 8.154 -10.933 -7.995 1.00 96.62 136 TRP A C 1
ATOM 1021 O O . TRP A 1 136 ? 9.233 -11.517 -8.001 1.00 96.62 136 TRP A O 1
ATOM 1031 N N . HIS A 1 137 ? 7.524 -10.572 -9.110 1.00 95.69 137 HIS A N 1
ATOM 1032 C CA . HIS A 1 137 ? 8.089 -10.779 -10.437 1.00 95.69 137 HIS A CA 1
ATOM 1033 C C . HIS A 1 137 ? 9.468 -10.123 -10.578 1.00 95.69 137 HIS A C 1
ATOM 1035 O O . HIS A 1 137 ? 10.427 -10.806 -10.935 1.00 95.69 137 HIS A O 1
ATOM 1041 N N . PHE A 1 138 ? 9.596 -8.849 -10.195 1.00 92.62 138 PHE A N 1
ATOM 1042 C CA . PHE A 1 138 ? 10.872 -8.132 -10.236 1.00 92.62 138 PHE A CA 1
ATOM 1043 C C . PHE A 1 138 ? 11.917 -8.720 -9.279 1.00 92.62 138 PHE A C 1
ATOM 1045 O O . PHE A 1 138 ? 13.087 -8.819 -9.644 1.00 92.62 138 PHE A O 1
ATOM 1052 N N . ILE A 1 139 ? 11.507 -9.203 -8.098 1.00 93.06 139 ILE A N 1
ATOM 1053 C CA . ILE A 1 139 ? 12.405 -9.939 -7.189 1.00 93.06 139 ILE A CA 1
ATOM 1054 C C . ILE A 1 139 ? 12.970 -11.188 -7.876 1.00 93.06 139 ILE A C 1
ATOM 1056 O O . ILE A 1 139 ? 14.173 -11.428 -7.817 1.00 93.06 139 ILE A O 1
ATOM 1060 N N . PHE A 1 140 ? 12.120 -11.992 -8.519 1.00 92.38 140 PHE A N 1
ATOM 1061 C CA . PHE A 1 140 ? 12.545 -13.255 -9.130 1.00 92.38 140 PHE A CA 1
ATOM 1062 C C . PHE A 1 140 ? 13.325 -13.076 -10.432 1.00 92.38 140 PHE A C 1
ATOM 1064 O O . PHE A 1 140 ? 14.130 -13.939 -10.772 1.00 92.38 140 PHE A O 1
ATOM 1071 N N . GLN A 1 141 ? 13.133 -11.959 -11.132 1.00 88.19 141 GLN A N 1
ATOM 1072 C CA . GLN A 1 141 ? 13.973 -11.577 -12.266 1.00 88.19 141 GLN A CA 1
ATOM 1073 C C . GLN A 1 141 ? 15.348 -11.039 -11.849 1.00 88.19 141 GLN A C 1
ATOM 1075 O O . GLN A 1 141 ? 16.206 -10.851 -12.706 1.00 88.19 141 GLN A O 1
ATOM 1080 N N . GLY A 1 142 ? 15.579 -10.803 -10.552 1.00 82.38 142 GLY A N 1
ATOM 1081 C CA . GLY A 1 142 ? 16.831 -10.230 -10.063 1.00 82.38 142 GLY A CA 1
ATOM 1082 C C . GLY A 1 142 ? 16.980 -8.743 -10.382 1.00 82.38 142 GLY A C 1
ATOM 1083 O O . GLY A 1 142 ? 18.107 -8.266 -10.477 1.00 82.38 142 GLY A O 1
ATOM 1084 N N . ALA A 1 143 ? 15.864 -8.024 -10.547 1.00 77.81 143 ALA A N 1
ATOM 1085 C CA . ALA A 1 143 ? 15.881 -6.588 -10.788 1.00 77.81 143 ALA A CA 1
ATOM 1086 C C . ALA A 1 143 ? 16.533 -5.859 -9.607 1.00 77.81 143 ALA A C 1
ATOM 1088 O O . ALA A 1 143 ? 16.192 -6.100 -8.443 1.00 77.81 143 ALA A O 1
ATOM 1089 N N . SER A 1 144 ? 17.448 -4.945 -9.913 1.00 74.94 144 SER A N 1
ATOM 1090 C CA . SER A 1 144 ? 18.141 -4.134 -8.922 1.00 74.94 144 SER A CA 1
ATOM 1091 C C . SER A 1 144 ? 17.484 -2.762 -8.763 1.00 74.94 144 SER A C 1
ATOM 1093 O O . SER A 1 144 ? 16.941 -2.195 -9.710 1.00 74.94 144 SER A O 1
ATOM 1095 N N . TYR A 1 145 ? 17.576 -2.159 -7.576 1.00 65.62 145 TYR A N 1
ATOM 1096 C CA . TYR A 1 145 ? 17.213 -0.751 -7.375 1.00 65.62 145 TYR A CA 1
ATOM 1097 C C . TYR A 1 145 ? 18.025 0.175 -8.300 1.00 65.62 145 TYR A C 1
ATOM 1099 O O . TYR A 1 145 ? 17.550 1.238 -8.680 1.00 65.62 145 TYR A O 1
ATOM 1107 N N . GLY A 1 146 ? 19.240 -0.220 -8.697 1.00 63.62 146 GLY A N 1
ATOM 1108 C CA . GLY A 1 146 ? 20.043 0.519 -9.675 1.00 63.62 146 GLY A CA 1
ATOM 1109 C C . GLY A 1 146 ? 19.420 0.545 -11.075 1.00 63.62 146 GLY A C 1
ATOM 1110 O O . GLY A 1 146 ? 19.567 1.540 -11.785 1.00 63.62 146 GLY A O 1
ATOM 1111 N N . ASP A 1 147 ? 18.648 -0.483 -11.437 1.00 67.69 147 ASP A N 1
ATOM 1112 C CA . ASP A 1 147 ? 17.997 -0.593 -12.749 1.00 67.69 147 ASP A CA 1
ATOM 1113 C C . ASP A 1 147 ? 16.906 0.476 -12.937 1.00 67.69 147 ASP A C 1
ATOM 1115 O O . ASP A 1 147 ? 16.564 0.815 -14.073 1.00 67.69 147 ASP A O 1
ATOM 1119 N N . LEU A 1 148 ? 16.420 1.081 -11.837 1.00 64.12 148 LEU A N 1
ATOM 1120 C CA . LEU A 1 148 ? 15.508 2.233 -11.851 1.00 64.12 148 LEU A CA 1
ATOM 1121 C C . LEU A 1 148 ? 16.068 3.433 -12.632 1.00 64.12 148 LEU A C 1
ATOM 1123 O O . LEU A 1 148 ? 15.284 4.246 -13.119 1.00 64.12 148 LEU A O 1
ATOM 1127 N N . PHE A 1 149 ? 17.394 3.547 -12.751 1.00 67.06 149 PHE A N 1
ATOM 1128 C CA . PHE A 1 149 ? 18.073 4.727 -13.296 1.00 67.06 149 PHE A CA 1
ATOM 1129 C C . PHE A 1 149 ? 18.751 4.488 -14.652 1.00 67.06 149 PHE A C 1
ATOM 1131 O O . PHE A 1 149 ? 19.340 5.414 -15.201 1.00 67.06 149 PHE A O 1
ATOM 1138 N N . VAL A 1 150 ? 18.687 3.268 -15.200 1.00 68.56 150 VAL A N 1
ATOM 1139 C CA . VAL A 1 150 ? 19.372 2.918 -16.460 1.00 68.56 150 VAL A CA 1
ATOM 1140 C C . VAL A 1 150 ? 18.371 2.662 -17.582 1.00 68.56 150 VAL A C 1
ATOM 1142 O O . VAL A 1 150 ? 18.342 3.392 -18.569 1.00 68.56 150 VAL A O 1
ATOM 1145 N N . ALA A 1 151 ? 17.535 1.635 -17.434 1.00 66.06 151 ALA A N 1
ATOM 1146 C CA . ALA A 1 151 ? 16.515 1.269 -18.415 1.00 66.06 151 ALA A CA 1
ATOM 1147 C C . ALA A 1 151 ? 15.344 0.561 -17.712 1.00 66.06 151 ALA A C 1
ATOM 1149 O O . ALA A 1 151 ? 15.118 -0.631 -17.933 1.00 66.06 151 ALA A O 1
ATOM 1150 N N . PRO A 1 152 ? 14.605 1.263 -16.833 1.00 77.94 152 PRO A N 1
ATOM 1151 C CA . PRO A 1 152 ? 13.560 0.638 -16.037 1.00 77.94 152 PRO A CA 1
ATOM 1152 C C . PRO A 1 152 ? 12.450 0.058 -16.916 1.00 77.94 152 PRO A C 1
ATOM 1154 O O . PRO A 1 152 ? 12.134 0.581 -17.991 1.00 77.94 152 PRO A O 1
ATOM 1157 N N . SER A 1 153 ? 11.809 -1.001 -16.420 1.00 86.88 153 SER A N 1
ATOM 1158 C CA . SER A 1 153 ? 10.533 -1.457 -16.970 1.00 86.88 153 SER A CA 1
ATOM 1159 C C . SER A 1 153 ? 9.528 -0.292 -16.979 1.00 86.88 153 SER A C 1
ATOM 1161 O O . SER A 1 153 ? 9.413 0.430 -15.982 1.00 86.88 153 SER A O 1
ATOM 1163 N N . PRO A 1 154 ? 8.751 -0.088 -18.059 1.00 88.88 154 PRO A N 1
ATOM 1164 C CA . PRO A 1 154 ? 7.795 1.021 -18.136 1.00 88.88 154 PRO A CA 1
ATOM 1165 C C . PRO A 1 154 ? 6.656 0.904 -17.112 1.00 88.88 154 PRO A C 1
ATOM 1167 O O . PRO A 1 154 ? 5.995 1.893 -16.792 1.00 88.88 154 PRO A O 1
ATOM 1170 N N . VAL A 1 155 ? 6.436 -0.294 -16.567 1.00 92.69 155 VAL A N 1
ATOM 1171 C CA . VAL A 1 155 ? 5.435 -0.569 -15.527 1.00 92.69 155 VAL A CA 1
ATOM 1172 C C . VAL A 1 155 ? 6.070 -0.818 -14.163 1.00 92.69 155 VAL A C 1
ATOM 1174 O O . VAL A 1 155 ? 5.383 -1.250 -13.245 1.00 92.69 155 VAL A O 1
ATOM 1177 N N . LEU A 1 156 ? 7.361 -0.510 -13.989 1.00 89.62 156 LEU A N 1
ATOM 1178 C CA . LEU A 1 156 ? 8.099 -0.820 -12.763 1.00 89.62 156 LEU A CA 1
ATOM 1179 C C . LEU A 1 156 ? 7.375 -0.310 -11.510 1.00 89.62 156 LEU A C 1
ATOM 1181 O O . LEU A 1 156 ? 7.195 -1.062 -10.561 1.00 89.62 156 LEU A O 1
ATOM 1185 N N . HIS A 1 157 ? 6.841 0.914 -11.540 1.00 89.88 157 HIS A N 1
ATOM 1186 C CA . HIS A 1 157 ? 6.098 1.539 -10.437 1.00 89.88 157 HIS A CA 1
ATOM 1187 C C . HIS A 1 157 ? 4.901 0.721 -9.898 1.00 89.88 157 HIS A C 1
ATOM 1189 O O . HIS A 1 157 ? 4.509 0.916 -8.740 1.00 89.88 157 HIS A O 1
ATOM 1195 N N . PHE A 1 158 ? 4.362 -0.231 -10.673 1.00 94.75 158 PHE A N 1
ATOM 1196 C CA . PHE A 1 158 ? 3.308 -1.151 -10.228 1.00 94.75 158 PHE A CA 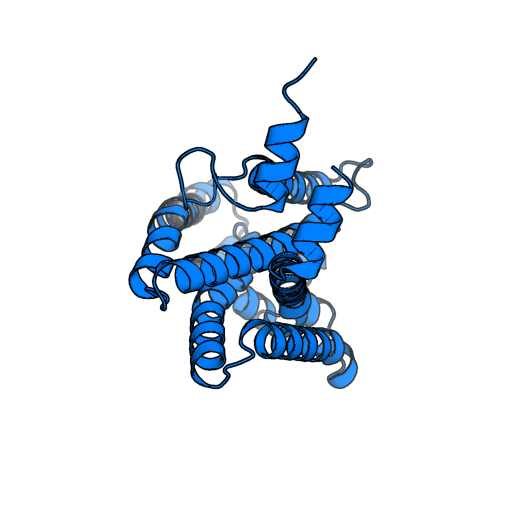1
ATOM 1197 C C . PHE A 1 158 ? 3.743 -2.075 -9.087 1.00 94.75 158 PHE A C 1
ATOM 1199 O O . PHE A 1 158 ? 2.876 -2.624 -8.414 1.00 94.75 158 PHE A O 1
ATOM 1206 N N . TRP A 1 159 ? 5.043 -2.220 -8.800 1.00 94.50 159 TRP A N 1
ATOM 1207 C CA . TRP A 1 159 ? 5.507 -2.975 -7.631 1.00 94.50 159 TRP A CA 1
ATOM 1208 C C . TRP A 1 159 ? 4.871 -2.456 -6.329 1.00 94.50 159 TRP A C 1
ATOM 1210 O O . TRP A 1 159 ? 4.441 -3.231 -5.477 1.00 94.50 159 TRP A O 1
ATOM 1220 N N . SER A 1 160 ? 4.772 -1.131 -6.188 1.00 94.62 160 SER A N 1
ATOM 1221 C CA . SER A 1 160 ? 4.236 -0.503 -4.979 1.00 94.62 160 SER A CA 1
ATOM 1222 C C . SER A 1 160 ? 2.714 -0.631 -4.897 1.00 94.62 160 SER A C 1
ATOM 1224 O O . SER A 1 160 ? 2.176 -0.873 -3.816 1.00 94.62 160 SER A O 1
ATOM 1226 N N . LEU A 1 161 ? 2.034 -0.548 -6.047 1.00 95.12 161 LEU A N 1
ATOM 1227 C CA . LEU A 1 161 ? 0.597 -0.786 -6.158 1.00 95.12 161 LEU A CA 1
ATOM 1228 C C . LEU A 1 161 ? 0.256 -2.235 -5.791 1.00 95.12 161 LEU A C 1
ATOM 1230 O O . LEU A 1 161 ? -0.625 -2.453 -4.967 1.00 95.12 161 LEU A O 1
ATOM 1234 N N . ALA A 1 162 ? 1.015 -3.203 -6.312 1.00 97.38 162 ALA A N 1
ATOM 1235 C CA . ALA A 1 162 ? 0.864 -4.621 -6.002 1.00 97.38 162 ALA A CA 1
ATOM 1236 C C . ALA A 1 162 ? 0.943 -4.896 -4.489 1.00 97.38 162 ALA A C 1
ATOM 1238 O O . ALA A 1 162 ? 0.091 -5.589 -3.939 1.00 97.38 162 ALA A O 1
ATOM 1239 N N . ILE A 1 163 ? 1.912 -4.300 -3.783 1.00 97.88 163 ILE A N 1
ATOM 1240 C CA . ILE A 1 163 ? 2.009 -4.408 -2.315 1.00 97.88 163 ILE A CA 1
ATOM 1241 C C . ILE A 1 163 ? 0.755 -3.846 -1.629 1.00 97.88 163 ILE A C 1
ATOM 1243 O O . ILE A 1 163 ? 0.230 -4.465 -0.698 1.00 97.88 163 ILE A O 1
ATOM 1247 N N . GLU A 1 164 ? 0.264 -2.682 -2.069 1.00 96.19 164 GLU A N 1
ATOM 1248 C CA . GLU A 1 164 ? -0.932 -2.069 -1.486 1.00 96.19 164 GLU A CA 1
ATOM 1249 C C . GLU A 1 164 ? -2.189 -2.921 -1.733 1.00 96.19 164 GLU A C 1
ATOM 1251 O O . GLU A 1 164 ? -2.985 -3.098 -0.809 1.00 96.19 164 GLU A O 1
ATOM 1256 N N . GLU A 1 165 ? -2.364 -3.486 -2.933 1.00 96.31 165 GLU A N 1
ATOM 1257 C CA . GLU A 1 165 ? -3.500 -4.356 -3.269 1.00 96.31 165 GLU A CA 1
ATOM 1258 C C . GLU A 1 165 ? -3.443 -5.694 -2.521 1.00 96.31 165 GLU A C 1
ATOM 1260 O O . GLU A 1 165 ? -4.449 -6.121 -1.949 1.00 96.31 165 GLU A O 1
ATOM 1265 N N . GLN A 1 166 ? -2.263 -6.315 -2.407 1.00 97.69 166 GLN A N 1
ATOM 1266 C CA . GLN A 1 166 ? -2.061 -7.516 -1.585 1.00 97.69 166 GLN A CA 1
ATOM 1267 C C . GLN A 1 166 ? -2.445 -7.257 -0.122 1.00 97.69 166 GLN A C 1
ATOM 1269 O O . GLN A 1 166 ? -3.173 -8.045 0.492 1.00 97.69 166 GLN A O 1
ATOM 1274 N N . PHE A 1 167 ? -2.015 -6.120 0.437 1.00 97.31 167 PHE A N 1
ATOM 1275 C CA . PHE A 1 167 ? -2.421 -5.710 1.778 1.00 97.31 167 PHE A CA 1
ATOM 1276 C C . PHE A 1 167 ? -3.933 -5.467 1.852 1.00 97.31 167 PHE A C 1
ATOM 1278 O O . PHE A 1 167 ? -4.586 -5.959 2.769 1.00 97.31 167 PHE A O 1
ATOM 1285 N N . TYR A 1 168 ? -4.521 -4.762 0.885 1.00 95.00 168 TYR A N 1
ATOM 1286 C CA . TYR A 1 168 ? -5.954 -4.464 0.860 1.00 95.00 168 TYR A CA 1
ATOM 1287 C C . TYR A 1 168 ? -6.835 -5.715 0.725 1.00 95.00 168 TYR A C 1
ATOM 1289 O O . TYR A 1 168 ? -7.960 -5.742 1.233 1.00 95.00 168 TYR A O 1
ATOM 1297 N N . LEU A 1 169 ? -6.333 -6.763 0.076 1.00 96.25 169 LEU A N 1
ATOM 1298 C CA . LEU A 1 169 ? -7.012 -8.046 -0.042 1.00 96.25 169 LEU A CA 1
ATOM 1299 C C . LEU A 1 169 ? -6.979 -8.820 1.284 1.00 96.25 169 LEU A C 1
ATOM 1301 O O . LEU A 1 169 ? -8.018 -9.264 1.771 1.00 96.25 169 LEU A O 1
ATOM 1305 N N . VAL A 1 170 ? -5.801 -8.949 1.902 1.00 97.00 170 VAL A N 1
ATOM 1306 C CA . VAL A 1 170 ? -5.591 -9.817 3.076 1.00 97.00 170 VAL A CA 1
ATOM 1307 C C . VAL A 1 170 ? -5.999 -9.144 4.391 1.00 97.00 170 VAL A C 1
ATOM 1309 O O . VAL A 1 170 ? -6.613 -9.764 5.264 1.00 97.00 170 VAL A O 1
ATOM 1312 N N . PHE A 1 171 ? -5.683 -7.862 4.556 1.00 97.00 171 PHE A N 1
ATOM 1313 C CA . PHE A 1 171 ? -5.821 -7.146 5.825 1.00 97.00 171 PHE A CA 1
ATOM 1314 C C . PHE A 1 171 ? -7.262 -7.057 6.368 1.00 97.00 171 PHE A C 1
ATOM 1316 O O . PHE A 1 171 ? -7.451 -7.268 7.571 1.00 97.00 171 PHE A O 1
ATOM 1323 N N . PRO A 1 172 ? -8.307 -6.812 5.550 1.00 95.75 172 PRO A N 1
ATOM 1324 C CA . PRO A 1 172 ? -9.686 -6.809 6.036 1.00 95.75 172 PRO A CA 1
ATOM 1325 C C . PRO A 1 172 ? -10.116 -8.149 6.636 1.00 95.75 172 PRO A C 1
ATOM 1327 O O . PRO A 1 172 ? -10.813 -8.168 7.651 1.00 95.75 172 PRO A O 1
ATOM 1330 N N . VAL A 1 173 ? -9.671 -9.266 6.049 1.00 96.56 173 VAL A N 1
ATOM 1331 C CA . VAL A 1 173 ? -9.950 -10.612 6.571 1.00 96.56 173 VAL A CA 1
ATOM 1332 C C . VAL A 1 173 ? -9.293 -10.787 7.933 1.00 96.56 173 VAL A C 1
ATOM 1334 O O . VAL A 1 173 ? -9.969 -11.181 8.884 1.00 96.56 173 VAL A O 1
ATOM 1337 N N . LEU A 1 174 ? -8.011 -10.423 8.055 1.00 94.94 174 LEU A N 1
ATOM 1338 C CA . LEU A 1 174 ? -7.291 -10.454 9.328 1.00 94.94 174 LEU A CA 1
ATOM 1339 C C . LEU A 1 174 ? -8.039 -9.660 10.407 1.00 94.94 174 LEU A C 1
ATOM 1341 O O . LEU A 1 174 ? -8.274 -10.183 11.496 1.00 94.94 174 LEU A O 1
ATOM 1345 N N . LEU A 1 175 ? -8.464 -8.427 10.112 1.00 93.12 175 LEU A N 1
ATOM 1346 C CA . LEU A 1 175 ? -9.187 -7.627 11.098 1.00 93.12 175 LEU A CA 1
ATOM 1347 C C . LEU A 1 175 ? -10.533 -8.247 11.492 1.00 93.12 175 LEU A C 1
ATOM 1349 O O . LEU A 1 175 ? -10.851 -8.287 12.680 1.00 93.12 175 LEU A O 1
ATOM 1353 N N . VAL A 1 176 ? -11.310 -8.772 10.538 1.00 93.44 176 VAL A N 1
ATOM 1354 C CA . VAL A 1 176 ? -12.581 -9.460 10.833 1.00 93.44 176 VAL A CA 1
ATOM 1355 C C . VAL A 1 176 ? -12.363 -10.668 11.744 1.00 93.44 176 VAL A C 1
ATOM 1357 O O . VAL A 1 176 ? -13.131 -10.859 12.689 1.00 93.44 176 VAL A O 1
ATOM 1360 N N . LEU A 1 177 ? -11.308 -11.454 11.517 1.00 93.06 177 LEU A N 1
ATOM 1361 C CA . LEU A 1 177 ? -10.953 -12.575 12.389 1.00 93.06 177 LEU A CA 1
ATOM 1362 C C . LEU A 1 177 ? -10.586 -12.092 13.800 1.00 93.06 177 LEU A C 1
ATOM 1364 O O . LEU A 1 177 ? -11.133 -12.601 14.780 1.00 93.06 177 LEU A O 1
ATOM 1368 N N . LEU A 1 178 ? -9.749 -11.056 13.916 1.00 91.56 178 LEU A N 1
ATOM 1369 C CA . LEU A 1 178 ? -9.373 -10.461 15.206 1.00 91.56 178 LEU A CA 1
ATOM 1370 C C . LEU A 1 178 ? -10.581 -9.881 15.965 1.00 91.56 178 LEU A C 1
ATOM 1372 O O . LEU A 1 178 ? -10.648 -9.959 17.194 1.00 91.56 178 LEU A O 1
ATOM 1376 N N . TRP A 1 179 ? -11.572 -9.345 15.250 1.00 88.19 179 TRP A N 1
ATOM 1377 C CA . TRP A 1 179 ? -12.813 -8.840 15.840 1.00 88.19 179 TRP A CA 1
ATOM 1378 C C . TRP A 1 179 ? -13.706 -9.926 16.438 1.00 88.19 179 TRP A C 1
ATOM 1380 O O . TRP A 1 179 ? -14.430 -9.651 17.401 1.00 88.19 179 TRP A O 1
ATOM 1390 N N . ARG A 1 180 ? -13.664 -11.144 15.885 1.00 87.12 180 ARG A N 1
ATOM 1391 C CA . ARG A 1 180 ? -14.471 -12.280 16.355 1.00 87.12 180 ARG A CA 1
ATOM 1392 C C . ARG A 1 180 ? -13.918 -12.919 17.627 1.00 87.12 180 ARG A C 1
ATOM 1394 O O . ARG A 1 180 ? -14.695 -13.450 18.411 1.00 87.12 180 ARG A O 1
ATOM 1401 N N . VAL A 1 181 ? -12.606 -12.846 17.851 1.00 85.88 181 VAL A N 1
ATOM 1402 C CA . VAL A 1 181 ? -11.936 -13.585 18.939 1.00 85.88 181 VAL A CA 1
ATOM 1403 C C . VAL A 1 181 ? -11.843 -12.830 20.268 1.00 85.88 181 VAL A C 1
ATOM 1405 O O . VAL A 1 181 ? -11.568 -13.448 21.291 1.00 85.88 181 VAL A O 1
ATOM 1408 N N . SER A 1 182 ? -12.061 -11.510 20.304 1.00 78.19 182 SER A N 1
ATOM 1409 C CA . SER A 1 182 ? -11.866 -10.724 21.533 1.00 78.19 182 SER A CA 1
ATOM 1410 C C . SER A 1 182 ? -12.958 -9.690 21.787 1.00 78.19 182 SER A C 1
ATOM 1412 O O . SER A 1 182 ? -13.407 -8.997 20.877 1.00 78.19 182 SER A O 1
ATOM 1414 N N . LYS A 1 183 ? -13.331 -9.517 23.064 1.00 72.12 183 LYS A N 1
ATOM 1415 C CA . LYS A 1 183 ? -14.143 -8.379 23.538 1.00 72.12 183 LYS A CA 1
ATOM 1416 C C . LYS A 1 183 ? -13.314 -7.087 23.634 1.00 72.12 183 LYS A C 1
ATOM 1418 O O . LYS A 1 183 ? -13.846 -6.002 23.425 1.00 72.12 183 LYS A O 1
ATOM 1423 N N . ALA A 1 184 ? -11.998 -7.189 23.850 1.00 77.25 184 ALA A N 1
ATOM 1424 C CA . ALA A 1 184 ? -11.050 -6.066 23.886 1.00 77.25 184 ALA A CA 1
ATOM 1425 C C . ALA A 1 184 ? -10.504 -5.727 22.482 1.00 77.25 184 ALA A C 1
ATOM 1427 O O . ALA A 1 184 ? -9.297 -5.573 22.275 1.00 77.25 184 ALA A O 1
ATOM 1428 N N . ARG A 1 185 ? -11.425 -5.620 21.518 1.00 84.62 185 ARG A N 1
ATOM 1429 C CA . ARG A 1 185 ? -11.195 -5.611 20.062 1.00 84.62 185 ARG A CA 1
ATOM 1430 C C . ARG A 1 185 ? -10.030 -4.718 19.624 1.00 84.62 185 ARG A C 1
ATOM 1432 O O . ARG A 1 185 ? -9.058 -5.204 19.058 1.00 84.62 185 ARG A O 1
ATOM 1439 N N . LEU A 1 186 ? -10.074 -3.426 19.953 1.00 88.25 186 LEU A N 1
ATOM 1440 C CA . LEU A 1 186 ? -9.049 -2.464 19.524 1.00 88.25 186 LEU A CA 1
ATOM 1441 C C . LEU A 1 186 ? -7.683 -2.684 20.189 1.00 88.25 186 LEU A C 1
ATOM 1443 O O . LEU A 1 186 ? -6.655 -2.357 19.603 1.00 88.25 186 LEU A O 1
ATOM 1447 N N . ARG A 1 187 ? -7.636 -3.225 21.414 1.00 91.44 187 ARG A N 1
ATOM 1448 C CA . ARG A 1 187 ? -6.356 -3.508 22.078 1.00 91.44 187 ARG A CA 1
ATOM 1449 C C . ARG A 1 187 ? -5.650 -4.677 21.408 1.00 91.44 187 ARG A C 1
ATOM 1451 O O . ARG A 1 187 ? -4.469 -4.549 21.109 1.00 91.44 187 ARG A O 1
ATOM 1458 N N . VAL A 1 188 ? -6.377 -5.767 21.162 1.00 93.12 188 VAL A N 1
ATOM 1459 C CA . VAL A 1 188 ? -5.834 -6.952 20.486 1.00 93.12 188 VAL A CA 1
ATOM 1460 C C . VAL A 1 188 ? -5.374 -6.592 19.082 1.00 93.12 188 VAL A C 1
ATOM 1462 O O . VAL A 1 188 ? -4.223 -6.852 18.765 1.00 93.12 188 VAL A O 1
ATOM 1465 N N . ILE A 1 189 ? -6.205 -5.893 18.299 1.00 93.62 189 ILE A N 1
ATOM 1466 C CA . ILE A 1 189 ? -5.820 -5.445 16.955 1.00 93.62 189 ILE A CA 1
ATOM 1467 C C . ILE A 1 189 ? -4.528 -4.626 17.015 1.00 93.62 189 ILE A C 1
ATOM 1469 O O . ILE A 1 189 ? -3.558 -4.992 16.367 1.00 93.62 189 ILE A O 1
ATOM 1473 N N . GLY A 1 190 ? -4.463 -3.572 17.836 1.00 95.06 190 GLY A N 1
ATOM 1474 C CA . GLY A 1 190 ? -3.263 -2.730 17.914 1.00 95.06 190 GLY A CA 1
ATOM 1475 C C . GLY A 1 190 ? -1.991 -3.494 18.298 1.00 95.06 190 GLY A C 1
ATOM 1476 O O . GLY A 1 190 ? -0.939 -3.242 17.720 1.00 95.06 190 GLY A O 1
ATOM 1477 N N . LEU A 1 191 ? -2.086 -4.445 19.235 1.00 96.06 191 LEU A N 1
ATOM 1478 C CA . LEU A 1 191 ? -0.949 -5.283 19.631 1.00 96.06 191 LEU A CA 1
ATOM 1479 C C . LEU A 1 191 ? -0.534 -6.250 18.520 1.00 96.06 191 LEU A C 1
ATOM 1481 O O . LEU A 1 191 ? 0.655 -6.376 18.252 1.00 96.06 191 LEU A O 1
ATOM 1485 N N . THR A 1 192 ? -1.492 -6.893 17.849 1.00 96.50 192 THR A N 1
ATOM 1486 C CA . THR A 1 192 ? -1.211 -7.780 16.716 1.00 96.50 192 THR A CA 1
ATOM 1487 C C . THR A 1 192 ? -0.563 -7.012 15.568 1.00 96.50 192 THR A C 1
ATOM 1489 O O . THR A 1 192 ? 0.453 -7.458 15.048 1.00 96.50 192 THR A O 1
ATOM 1492 N N . LEU A 1 193 ? -1.090 -5.837 15.205 1.00 97.56 193 LEU A N 1
ATOM 1493 C CA . LEU A 1 193 ? -0.506 -5.009 14.147 1.00 97.56 193 LEU A CA 1
ATOM 1494 C C . LEU A 1 193 ? 0.903 -4.534 14.513 1.00 97.56 193 LEU A C 1
ATOM 1496 O O . LEU A 1 193 ? 1.798 -4.602 13.677 1.00 97.56 193 LEU A O 1
ATOM 1500 N N . GLY A 1 194 ? 1.118 -4.114 15.764 1.00 98.00 194 GLY A N 1
ATOM 1501 C CA . GLY A 1 194 ? 2.441 -3.727 16.253 1.00 98.00 194 GLY A CA 1
ATOM 1502 C C . GLY A 1 194 ? 3.442 -4.883 16.223 1.00 98.00 194 GLY A C 1
ATOM 1503 O O . GLY A 1 194 ? 4.557 -4.711 15.742 1.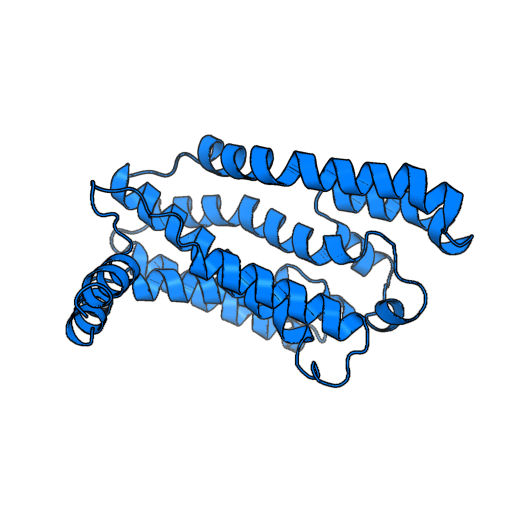00 98.00 194 GLY A O 1
ATOM 1504 N N . ALA A 1 195 ? 3.035 -6.075 16.666 1.00 98.19 195 ALA A N 1
ATOM 1505 C CA . ALA A 1 195 ? 3.877 -7.268 16.619 1.00 98.19 195 ALA A CA 1
ATOM 1506 C C . ALA A 1 195 ? 4.230 -7.661 15.176 1.00 98.19 195 ALA A C 1
ATOM 1508 O O . ALA A 1 195 ? 5.400 -7.871 14.874 1.00 98.19 195 ALA A O 1
ATOM 1509 N N . LEU A 1 196 ? 3.247 -7.684 14.269 1.00 98.19 196 LEU A N 1
ATOM 1510 C CA . LEU A 1 196 ? 3.483 -7.972 12.852 1.00 98.19 196 LEU A CA 1
ATOM 1511 C C . LEU A 1 196 ? 4.395 -6.924 12.197 1.00 98.19 196 LEU A C 1
ATOM 1513 O O . LEU A 1 196 ? 5.244 -7.290 11.387 1.00 98.19 196 LEU A O 1
ATOM 1517 N N . ALA A 1 197 ? 4.266 -5.643 12.564 1.00 98.25 197 ALA A N 1
ATOM 1518 C CA . ALA A 1 197 ? 5.138 -4.585 12.059 1.00 98.25 197 ALA A CA 1
ATOM 1519 C C . ALA A 1 197 ? 6.591 -4.782 12.514 1.00 98.25 197 ALA A C 1
ATOM 1521 O O . ALA A 1 197 ? 7.509 -4.648 11.709 1.00 98.25 197 ALA A O 1
ATOM 1522 N N . LEU A 1 198 ? 6.797 -5.151 13.783 1.00 98.19 198 LEU A N 1
ATOM 1523 C CA . LEU A 1 198 ? 8.123 -5.474 14.315 1.00 98.19 198 LEU A CA 1
ATOM 1524 C C . LEU A 1 198 ? 8.719 -6.709 13.635 1.00 98.19 198 LEU A C 1
ATOM 1526 O O . LEU A 1 198 ? 9.884 -6.678 13.248 1.00 98.19 198 LEU A O 1
ATOM 1530 N N . CYS A 1 199 ? 7.927 -7.767 13.438 1.00 97.88 199 CYS A N 1
ATOM 1531 C CA . CYS A 1 199 ? 8.364 -8.948 12.694 1.00 97.88 199 CYS A CA 1
ATOM 1532 C C . CYS A 1 199 ? 8.793 -8.572 11.271 1.00 97.88 199 CYS A C 1
ATOM 1534 O O . CYS A 1 199 ? 9.905 -8.901 10.873 1.00 97.88 199 CYS A O 1
ATOM 1536 N N . SER A 1 200 ? 7.952 -7.829 10.545 1.00 97.81 200 SER A N 1
ATOM 1537 C CA . SER A 1 200 ? 8.229 -7.340 9.189 1.00 97.81 200 SER A CA 1
ATOM 1538 C C . SER A 1 200 ? 9.535 -6.536 9.117 1.00 97.81 200 SER A C 1
ATOM 1540 O O . SER A 1 200 ? 10.379 -6.814 8.267 1.00 97.81 200 SER A O 1
ATOM 1542 N N . ALA A 1 201 ? 9.758 -5.615 10.060 1.00 96.81 201 ALA A N 1
ATOM 1543 C CA . ALA A 1 201 ? 10.977 -4.808 10.131 1.00 96.81 201 ALA A CA 1
ATOM 1544 C C . ALA A 1 201 ? 12.235 -5.617 10.513 1.00 96.81 201 ALA A C 1
ATOM 1546 O O . ALA A 1 201 ? 13.350 -5.220 10.173 1.00 96.81 201 ALA A O 1
ATOM 1547 N N . ALA A 1 202 ? 12.073 -6.743 11.214 1.00 97.25 202 ALA A N 1
ATOM 1548 C CA . ALA A 1 202 ? 13.173 -7.611 11.629 1.00 97.25 202 ALA A CA 1
ATOM 1549 C C . ALA A 1 202 ? 13.593 -8.626 10.549 1.00 97.25 202 ALA A C 1
ATOM 1551 O O . ALA A 1 202 ? 14.757 -9.032 10.532 1.00 97.25 202 ALA A O 1
ATOM 1552 N N . LEU A 1 203 ? 12.688 -9.013 9.636 1.00 96.75 203 LEU A N 1
ATOM 1553 C CA . LEU A 1 203 ? 12.957 -9.998 8.573 1.00 96.75 203 LEU A CA 1
ATOM 1554 C C . LEU A 1 203 ? 14.252 -9.732 7.780 1.00 96.75 203 LEU A C 1
ATOM 1556 O O . LEU A 1 203 ? 15.025 -10.681 7.623 1.00 96.75 203 LEU A O 1
ATOM 1560 N N . PRO A 1 204 ? 14.546 -8.494 7.323 1.00 96.19 204 PRO A N 1
ATOM 1561 C CA . PRO A 1 204 ? 15.770 -8.204 6.577 1.00 96.19 204 PRO A CA 1
ATOM 1562 C C . PRO A 1 204 ? 17.051 -8.624 7.299 1.00 96.19 204 PRO A C 1
ATOM 1564 O O . PRO A 1 204 ? 17.973 -9.147 6.676 1.00 96.19 204 PRO A O 1
ATOM 1567 N N . TRP A 1 205 ? 17.087 -8.406 8.615 1.00 94.75 205 TRP A N 1
ATOM 1568 C CA . TRP A 1 205 ? 18.245 -8.665 9.463 1.00 94.75 205 TRP A CA 1
ATOM 1569 C C . TRP A 1 205 ? 18.366 -10.144 9.817 1.00 94.75 205 TRP A C 1
ATOM 1571 O O . TRP A 1 205 ? 19.461 -10.693 9.772 1.00 94.75 205 TRP A O 1
ATOM 1581 N N . ILE A 1 206 ? 17.240 -10.797 10.121 1.00 95.88 206 ILE A N 1
ATOM 1582 C CA . ILE A 1 206 ? 17.198 -12.219 10.489 1.00 95.88 206 ILE A CA 1
ATOM 1583 C C . ILE A 1 206 ? 17.621 -13.105 9.313 1.00 95.88 206 ILE A C 1
ATOM 1585 O O . ILE A 1 206 ? 18.358 -14.068 9.503 1.00 95.88 206 ILE A O 1
ATOM 1589 N N . PHE A 1 207 ? 17.164 -12.778 8.103 1.00 95.56 207 PHE A N 1
ATOM 1590 C CA . PHE A 1 207 ? 17.401 -13.584 6.903 1.00 95.56 207 PHE A CA 1
ATOM 1591 C C . PHE A 1 207 ? 18.488 -13.017 5.984 1.00 95.56 207 PHE A C 1
ATOM 1593 O O . PHE A 1 207 ? 18.664 -13.520 4.876 1.00 95.56 207 PHE A O 1
ATOM 1600 N N . THR A 1 208 ? 19.211 -11.976 6.415 1.00 94.56 208 THR A N 1
ATOM 1601 C CA . THR A 1 208 ? 20.302 -11.343 5.646 1.00 94.56 208 THR A CA 1
ATOM 1602 C C . THR A 1 208 ? 19.906 -11.041 4.194 1.00 94.56 208 THR A C 1
ATOM 1604 O O . THR A 1 208 ? 20.576 -11.441 3.244 1.00 94.56 208 THR A O 1
ATOM 1607 N N . MET A 1 209 ? 18.758 -10.386 4.014 1.00 93.69 209 MET A N 1
ATOM 1608 C CA . MET A 1 209 ? 18.163 -10.176 2.690 1.00 93.69 209 MET A CA 1
ATOM 1609 C C . MET A 1 209 ? 18.929 -9.128 1.867 1.00 93.69 209 MET A C 1
ATOM 1611 O O . MET A 1 209 ? 19.466 -8.161 2.409 1.00 93.69 209 MET A O 1
ATOM 1615 N N . SER A 1 210 ? 18.936 -9.282 0.539 1.00 91.88 210 SER A N 1
ATOM 1616 C CA . SER A 1 210 ? 19.492 -8.271 -0.369 1.00 91.88 210 SER A CA 1
ATOM 1617 C C . SER A 1 210 ? 18.671 -6.976 -0.346 1.00 91.88 210 SER A C 1
ATOM 1619 O O . SER A 1 210 ? 17.477 -6.983 -0.038 1.00 91.88 210 SER A O 1
ATOM 1621 N N . LYS A 1 211 ? 19.297 -5.849 -0.713 1.00 89.62 211 LYS A N 1
ATOM 1622 C CA . LYS A 1 211 ? 18.630 -4.533 -0.761 1.00 89.62 211 LYS A CA 1
ATOM 1623 C C . LYS A 1 211 ? 17.383 -4.555 -1.648 1.00 89.62 211 LYS A C 1
ATOM 1625 O O . LYS A 1 211 ? 16.340 -4.058 -1.235 1.00 89.62 211 LYS A O 1
ATOM 1630 N N . ASP A 1 212 ? 17.473 -5.196 -2.808 1.00 88.19 212 ASP A N 1
ATOM 1631 C CA . ASP A 1 212 ? 16.377 -5.266 -3.780 1.00 88.19 212 ASP A CA 1
ATOM 1632 C C . ASP A 1 212 ? 15.212 -6.107 -3.251 1.00 88.19 212 ASP A C 1
ATOM 1634 O O . ASP A 1 212 ? 14.049 -5.708 -3.330 1.00 88.19 212 ASP A O 1
ATOM 1638 N N . ARG A 1 213 ? 15.522 -7.226 -2.582 1.00 92.69 213 ARG A N 1
ATOM 1639 C CA . ARG A 1 213 ? 14.516 -8.063 -1.922 1.00 92.69 213 ARG A CA 1
ATOM 1640 C C . ARG A 1 213 ? 13.782 -7.313 -0.812 1.00 92.69 213 ARG A C 1
ATOM 1642 O O . ARG A 1 213 ? 12.574 -7.498 -0.657 1.00 92.69 213 ARG A O 1
ATOM 1649 N N . ILE A 1 214 ? 14.497 -6.490 -0.044 1.00 93.50 214 ILE A N 1
ATOM 1650 C CA . ILE A 1 214 ? 13.914 -5.658 1.017 1.00 93.50 214 ILE A CA 1
ATOM 1651 C C . ILE A 1 214 ? 13.030 -4.562 0.415 1.00 93.50 214 ILE A C 1
ATOM 1653 O O . ILE A 1 214 ? 11.962 -4.275 0.960 1.00 93.50 214 ILE A O 1
ATOM 1657 N N . TYR A 1 215 ? 13.461 -3.965 -0.699 1.00 90.25 215 TYR A N 1
ATOM 1658 C CA . TYR A 1 215 ? 12.770 -2.861 -1.360 1.00 90.25 215 TYR A CA 1
ATOM 1659 C C . TYR A 1 215 ? 11.425 -3.290 -1.963 1.00 90.25 215 TYR A C 1
ATOM 1661 O O . TYR A 1 215 ? 10.405 -2.660 -1.688 1.00 90.25 215 TYR A O 1
ATOM 1669 N N . PHE A 1 216 ? 11.402 -4.397 -2.710 1.00 93.06 216 PHE A N 1
ATOM 1670 C CA . PHE A 1 216 ? 10.202 -4.898 -3.395 1.00 93.06 216 PHE A CA 1
ATOM 1671 C C . PHE A 1 216 ? 9.345 -5.859 -2.549 1.00 93.06 216 PHE A C 1
ATOM 1673 O O . PHE A 1 216 ? 8.249 -6.253 -2.951 1.00 93.06 216 PHE A O 1
ATOM 1680 N N . GLY A 1 217 ? 9.828 -6.280 -1.382 1.00 95.94 217 GLY A N 1
ATOM 1681 C CA . GLY A 1 217 ? 9.171 -7.290 -0.558 1.00 95.94 217 GLY A CA 1
ATOM 1682 C C . GLY A 1 217 ? 7.897 -6.814 0.127 1.00 95.94 217 GLY A C 1
ATOM 1683 O O . GLY A 1 217 ? 7.941 -5.908 0.955 1.00 95.94 217 GLY A O 1
ATOM 1684 N N . THR A 1 218 ? 6.764 -7.474 -0.113 1.00 97.38 218 THR A N 1
ATOM 1685 C CA . THR A 1 218 ? 5.526 -7.187 0.638 1.00 97.38 218 THR A CA 1
ATOM 1686 C C . THR A 1 218 ? 5.721 -7.429 2.131 1.00 97.38 218 THR A C 1
ATOM 1688 O O . THR A 1 218 ? 5.296 -6.632 2.958 1.00 97.38 218 THR A O 1
ATOM 1691 N N . ASP A 1 219 ? 6.401 -8.514 2.484 1.00 96.69 219 ASP A N 1
ATOM 1692 C CA . ASP A 1 219 ? 6.695 -8.924 3.855 1.00 96.69 219 ASP A CA 1
ATOM 1693 C C . ASP A 1 219 ? 7.646 -7.973 4.587 1.00 96.69 219 ASP A C 1
ATOM 1695 O O . ASP A 1 219 ? 7.474 -7.756 5.782 1.00 96.69 219 ASP A O 1
ATOM 1699 N N . THR A 1 220 ? 8.607 -7.369 3.891 1.00 96.12 220 THR A N 1
ATOM 1700 C CA . THR A 1 220 ? 9.557 -6.400 4.461 1.00 96.12 220 THR A CA 1
ATOM 1701 C C . THR A 1 220 ? 8.994 -4.979 4.495 1.00 96.12 220 THR A C 1
ATOM 1703 O O . THR A 1 220 ? 9.328 -4.205 5.390 1.00 96.12 220 THR A O 1
ATOM 1706 N N . ARG A 1 221 ? 8.109 -4.625 3.553 1.00 96.44 221 ARG A N 1
ATOM 1707 C CA . ARG A 1 221 ? 7.445 -3.309 3.478 1.00 96.44 221 ARG A CA 1
ATOM 1708 C C . ARG A 1 221 ? 6.137 -3.240 4.271 1.00 96.44 221 ARG A C 1
ATOM 1710 O O . ARG A 1 221 ? 5.665 -2.142 4.566 1.00 96.44 221 ARG A O 1
ATOM 1717 N N . ALA A 1 222 ? 5.571 -4.382 4.671 1.00 97.69 222 ALA A N 1
ATOM 1718 C CA . ALA A 1 222 ? 4.336 -4.451 5.453 1.00 97.69 222 ALA A CA 1
ATOM 1719 C C . ALA A 1 222 ? 4.400 -3.632 6.748 1.00 97.69 222 ALA A C 1
ATOM 1721 O O . ALA A 1 222 ? 3.372 -3.102 7.168 1.00 97.69 222 ALA A O 1
ATOM 1722 N N . ALA A 1 223 ? 5.580 -3.481 7.363 1.00 97.81 223 ALA A N 1
ATOM 1723 C CA . ALA A 1 223 ? 5.777 -2.668 8.559 1.00 97.81 223 ALA A CA 1
ATOM 1724 C C . ALA A 1 223 ? 5.182 -1.258 8.420 1.00 97.81 223 ALA A C 1
ATOM 1726 O O . ALA A 1 223 ? 4.530 -0.781 9.342 1.00 97.81 223 ALA A O 1
ATOM 1727 N N . GLU A 1 224 ? 5.324 -0.614 7.264 1.00 97.56 224 GLU A N 1
ATOM 1728 C CA . GLU A 1 224 ? 4.851 0.757 7.036 1.00 97.56 224 GLU A CA 1
ATOM 1729 C C . GLU A 1 224 ? 3.317 0.833 7.033 1.00 97.56 224 GLU A C 1
ATOM 1731 O O . GLU A 1 224 ? 2.718 1.641 7.746 1.00 97.56 224 GLU A O 1
ATOM 1736 N N . LEU A 1 225 ? 2.669 -0.080 6.303 1.00 98.31 225 LEU A N 1
ATOM 1737 C CA . LEU A 1 225 ? 1.209 -0.227 6.276 1.00 98.31 225 LEU A CA 1
ATOM 1738 C C . LEU A 1 225 ? 0.663 -0.572 7.672 1.00 98.31 225 LEU A C 1
ATOM 1740 O O . LEU A 1 225 ? -0.315 0.015 8.143 1.00 98.31 225 LEU A O 1
ATOM 1744 N N . LEU A 1 226 ? 1.312 -1.509 8.362 1.00 98.44 226 LEU A N 1
ATOM 1745 C CA . LEU A 1 226 ? 0.908 -1.968 9.689 1.00 98.44 226 LEU A CA 1
ATOM 1746 C C . LEU A 1 226 ? 1.064 -0.868 10.744 1.00 98.44 226 LEU A C 1
ATOM 1748 O O . LEU A 1 226 ? 0.167 -0.706 11.570 1.00 98.44 226 LEU A O 1
ATOM 1752 N N . LEU A 1 227 ? 2.137 -0.072 10.695 1.00 98.12 227 LEU A N 1
ATOM 1753 C CA . LEU A 1 227 ? 2.325 1.096 11.563 1.00 98.12 227 LEU A CA 1
ATOM 1754 C C . LEU A 1 227 ? 1.236 2.149 11.335 1.00 98.12 227 LEU A C 1
ATOM 1756 O O . LEU A 1 227 ? 0.693 2.686 12.304 1.00 98.12 227 LEU A O 1
ATOM 1760 N N . GLY A 1 228 ? 0.839 2.378 10.080 1.00 97.19 228 GLY A N 1
ATOM 1761 C CA . GLY A 1 228 ? -0.348 3.171 9.758 1.00 97.19 228 GLY A CA 1
ATOM 1762 C C . GLY A 1 228 ? -1.611 2.631 10.437 1.00 97.19 228 GLY A C 1
ATOM 1763 O O . GLY A 1 228 ? -2.376 3.381 11.048 1.00 97.19 228 GLY A O 1
ATOM 1764 N N . GLY A 1 229 ? -1.806 1.311 10.410 1.00 96.69 229 GLY A N 1
ATOM 1765 C CA . GLY A 1 229 ? -2.911 0.654 11.107 1.00 96.69 229 GLY A CA 1
ATOM 1766 C C . GLY A 1 229 ? -2.847 0.779 12.633 1.00 96.69 229 GLY A C 1
ATOM 1767 O O . GLY A 1 229 ? -3.866 1.042 13.274 1.00 96.69 229 GLY A O 1
ATOM 1768 N N . VAL A 1 230 ? -1.658 0.674 13.235 1.00 96.88 230 VAL A N 1
ATOM 1769 C CA . VAL A 1 230 ? -1.453 0.932 14.672 1.00 96.88 230 VAL A CA 1
ATOM 1770 C C . VAL A 1 230 ? -1.862 2.362 15.017 1.00 96.88 230 VAL A C 1
ATOM 1772 O O . VAL A 1 230 ? -2.608 2.565 15.978 1.00 96.88 230 VAL A O 1
ATOM 1775 N N . LEU A 1 231 ? -1.442 3.345 14.216 1.00 94.69 231 LEU A N 1
ATOM 1776 C CA . LEU A 1 231 ? -1.818 4.744 14.408 1.00 94.69 231 LEU A CA 1
ATOM 1777 C C . LEU A 1 231 ? -3.342 4.930 14.349 1.00 94.69 231 LEU A C 1
ATOM 1779 O O . LEU A 1 231 ? -3.916 5.584 15.222 1.00 94.69 231 LEU A O 1
ATOM 1783 N N . ALA A 1 232 ? -4.015 4.291 13.389 1.00 91.88 232 ALA A N 1
ATOM 1784 C CA . ALA A 1 232 ? -5.475 4.318 13.284 1.00 91.88 232 ALA A CA 1
ATOM 1785 C C . ALA A 1 232 ? -6.156 3.743 14.532 1.00 91.88 232 ALA A C 1
ATOM 1787 O O . ALA A 1 232 ? -7.110 4.328 15.051 1.00 91.88 232 ALA A O 1
ATOM 1788 N N . VAL A 1 233 ? -5.648 2.629 15.065 1.00 92.44 233 VAL A N 1
ATOM 1789 C CA . VAL A 1 233 ? -6.156 2.037 16.308 1.00 92.44 233 VAL A CA 1
ATOM 1790 C C . VAL A 1 233 ? -5.963 2.982 17.490 1.00 92.44 233 VAL A C 1
ATOM 1792 O O . VAL A 1 233 ? -6.894 3.158 18.275 1.00 92.44 233 VAL A O 1
ATOM 1795 N N . VAL A 1 234 ? -4.780 3.587 17.635 1.00 90.19 234 VAL A N 1
ATOM 1796 C CA . VAL A 1 234 ? -4.469 4.520 18.731 1.00 90.19 234 VAL A CA 1
ATOM 1797 C C . VAL A 1 234 ? -5.409 5.723 18.695 1.00 90.19 234 VAL A C 1
ATOM 1799 O O . VAL A 1 234 ? -6.020 6.043 19.716 1.00 90.19 234 VAL A O 1
ATOM 1802 N N . LEU A 1 235 ? -5.597 6.328 17.521 1.00 86.38 235 LEU A N 1
ATOM 1803 C CA . LEU A 1 235 ? -6.489 7.476 17.325 1.00 86.38 235 LEU A CA 1
ATOM 1804 C C . LEU A 1 235 ? -7.981 7.112 17.397 1.00 86.38 235 LEU A C 1
ATOM 1806 O O . LEU A 1 235 ? -8.828 7.983 17.579 1.00 86.38 235 LEU A O 1
ATOM 1810 N N . SER A 1 236 ? -8.329 5.829 17.315 1.00 83.19 236 SER A N 1
ATOM 1811 C CA . SER A 1 236 ? -9.702 5.351 17.522 1.00 83.19 236 SER A CA 1
ATOM 1812 C C . SER A 1 236 ? -10.049 5.121 18.998 1.00 83.19 236 SER A C 1
ATOM 1814 O O . SER A 1 236 ? -11.204 4.850 19.319 1.00 83.19 236 SER A O 1
ATOM 1816 N N . ARG A 1 237 ? -9.085 5.225 19.925 1.00 78.94 237 ARG A N 1
ATOM 1817 C CA . ARG A 1 237 ? -9.353 5.067 21.362 1.00 78.94 237 ARG A CA 1
ATOM 1818 C C . ARG A 1 237 ? -9.958 6.344 21.952 1.00 78.94 237 ARG A C 1
ATOM 1820 O O . ARG A 1 237 ? -9.329 7.398 21.929 1.00 78.94 237 ARG A O 1
ATOM 1827 N N . GLU A 1 238 ? -11.124 6.211 22.585 1.00 69.38 238 GLU A N 1
ATOM 1828 C CA . GLU A 1 238 ? -11.849 7.283 23.298 1.00 69.38 238 GLU A CA 1
ATOM 1829 C C . GLU A 1 238 ? -10.960 8.191 24.178 1.00 69.38 238 GLU A C 1
ATOM 1831 O O . GLU A 1 238 ? -11.013 9.409 24.011 1.00 69.38 238 GLU A O 1
ATOM 1836 N N . PRO A 1 239 ? -10.079 7.667 25.060 1.00 67.69 239 PRO A N 1
ATOM 1837 C CA . PRO A 1 239 ? -9.228 8.517 25.897 1.00 67.69 239 PRO A CA 1
ATOM 1838 C C . PRO A 1 239 ? -8.269 9.407 25.097 1.00 67.69 239 PRO A C 1
ATOM 1840 O O . PRO A 1 239 ? -7.970 10.524 25.512 1.00 67.69 239 PRO A O 1
ATOM 1843 N N . VAL A 1 240 ? -7.781 8.914 23.954 1.00 66.75 240 VAL A N 1
ATOM 1844 C CA . VAL A 1 240 ? -6.871 9.654 23.069 1.00 66.75 240 VAL A CA 1
ATOM 1845 C C . VAL A 1 240 ? -7.651 10.723 22.310 1.00 66.75 240 VAL A C 1
ATOM 1847 O O . VAL A 1 240 ? -7.239 11.881 22.306 1.00 66.75 240 VAL A O 1
ATOM 1850 N N . ARG A 1 241 ? -8.820 10.369 21.757 1.00 66.12 241 ARG A N 1
ATOM 1851 C CA . ARG A 1 241 ? -9.714 11.321 21.078 1.00 66.12 241 ARG A CA 1
ATOM 1852 C C . ARG A 1 241 ? -10.120 12.477 21.981 1.00 66.12 241 ARG A C 1
ATOM 1854 O O . ARG A 1 241 ? -10.013 13.628 21.573 1.00 66.12 241 ARG A O 1
ATOM 1861 N N . ARG A 1 242 ? -10.517 12.188 23.225 1.00 61.91 242 ARG A N 1
ATOM 1862 C CA . ARG A 1 242 ? -10.881 13.219 24.208 1.00 61.91 242 ARG A CA 1
ATOM 1863 C C . ARG A 1 242 ? -9.718 14.154 24.515 1.00 61.91 242 ARG A C 1
ATOM 1865 O O . ARG A 1 242 ? -9.916 15.359 24.532 1.00 61.91 242 ARG A O 1
ATOM 1872 N N . LYS A 1 243 ? -8.503 13.627 24.709 1.00 63.16 243 LYS A N 1
ATOM 1873 C CA . LYS A 1 243 ? -7.316 14.468 24.934 1.00 63.16 243 LYS A CA 1
ATOM 1874 C C . LYS A 1 243 ? -7.013 15.375 23.742 1.00 63.16 243 LYS A C 1
ATOM 1876 O O . LYS A 1 243 ? -6.756 16.551 23.950 1.00 63.16 243 LYS A O 1
ATOM 1881 N N . LEU A 1 244 ? -7.083 14.860 22.514 1.00 63.66 244 LEU A N 1
ATOM 1882 C CA . LEU A 1 244 ? -6.854 15.663 21.308 1.00 63.66 244 LEU A CA 1
ATOM 1883 C C . LEU A 1 244 ? -7.935 16.739 21.116 1.00 63.66 244 LEU A C 1
ATOM 1885 O O . LEU A 1 244 ? -7.608 17.880 20.810 1.00 63.66 244 LEU A O 1
ATOM 1889 N N . ALA A 1 245 ? -9.205 16.413 21.373 1.00 57.75 245 ALA A N 1
ATOM 1890 C CA . ALA A 1 245 ? -10.319 17.361 21.279 1.00 57.75 245 ALA A CA 1
ATOM 1891 C C . ALA A 1 245 ? -10.307 18.456 22.367 1.00 57.75 245 ALA A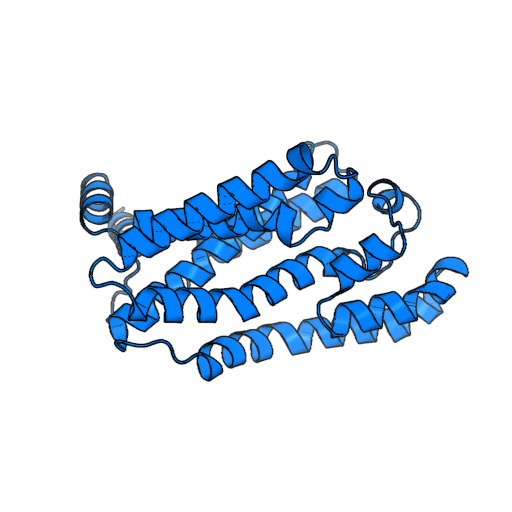 C 1
ATOM 1893 O O . ALA A 1 245 ? -10.920 19.506 22.184 1.00 57.75 245 ALA A O 1
ATOM 1894 N N . LEU A 1 246 ? -9.629 18.215 23.495 1.00 47.84 246 LEU A N 1
ATOM 1895 C CA . LEU A 1 246 ? -9.410 19.208 24.553 1.00 47.84 246 LEU A CA 1
ATOM 1896 C C . LEU A 1 246 ? -8.263 20.179 24.233 1.00 47.84 246 LEU A C 1
ATOM 1898 O O . LEU A 1 246 ? -8.219 21.262 24.807 1.00 47.84 246 LEU A O 1
ATOM 1902 N N . VAL A 1 247 ? -7.342 19.796 23.343 1.00 48.47 247 VAL A N 1
ATOM 1903 C CA . VAL A 1 247 ? -6.191 20.620 22.930 1.00 48.47 247 VAL A CA 1
ATOM 1904 C C . VAL A 1 247 ? -6.507 21.469 21.682 1.00 48.47 247 VAL A C 1
ATOM 1906 O O . VAL A 1 247 ? -5.810 22.450 21.434 1.00 48.47 247 VAL A O 1
ATOM 1909 N N . ALA A 1 248 ? -7.572 21.136 20.937 1.00 45.94 248 ALA A N 1
ATOM 1910 C CA . ALA A 1 248 ? -8.093 21.874 19.772 1.00 45.94 248 ALA A CA 1
ATOM 1911 C C . ALA A 1 248 ? -9.280 22.799 20.126 1.00 45.94 248 ALA A C 1
ATOM 1913 O O . ALA A 1 248 ? -9.254 23.996 19.737 1.00 45.94 248 ALA A O 1
#

Sequence (248 aa):
MHSTRSDTRDFILMAGPDGPRLPAVPALDGLRGLAVAAVVLYHAEFKVMIGGYLGVSTFFTLSGFLITTLLINESARNGSVALGAFWGRRFRRLLPASLATLALVATLFAWLVATADQRATMQGDIIASVFDVANWHFIFQGASYGDLFVAPSPVLHFWSLAIEEQFYLVFPVLLVLLWRVSKARLRVIGLTLGALALCSAALPWIFTMSKDRIYFGTDTRAAELLLGGVLAVVLSREPVRRKLALVA

Foldseek 3Di:
DPPPLVVLLCQLVLADPVGRDRPPPVVLVVLLVVLVVLLVCVLVVPVVSPPSVCSLLSNLLSLLQVLLLVLVSCCVVVVADPLVVLVVVVCVVPVVVQVVLLVCCVPVCLPPPDDPVLVVCQVVQSVCLNVLNNLVSCVVVVPDPVCSNPHDNPNNVSLSVSLSVVCSNVVSVVLRVLCVPDPVNLVSLLVVLQVQLVQLCCVCVVVVDDPSCCVSPSSNSSNSSSNSSNVNSQSPDPVNSVVSSVVD

pLDDT: mean 85.22, std 15.27, range [38.91, 98.44]

Secondary structure (DSSP, 8-state):
--SHHHHHHHHHHT-BTTBS-PPP-HHHHHHHHHHHHHHHHHHTT-TT-TTTTHHHHHHHHHHHHHHHHHHHHHHHHHSS--HHHHHHHHHHHHHHHHHHHHHHIIIIIHHHT--HHHHHHHHHHHHHHHTT-HHHHHHHTT--GGGGGTS--TTTTHHHHHHHHHHHHHHHHHHHHHHHH-SSHHHHHHHHHHHHHHHHHHHHHHTT--HHHHHH-HHHHHHHHHHHHHHHHHHTSHHHHHHHHHH-

Radius of gyration: 20.04 Å; chains: 1; bounding box: 45×48×56 Å